Protein AF-0000000086528826 (afdb_homodimer)

Sequence (372 aa):
MNIWKKYWDLRTQECPCDVHFVEWLEAACLNGIRIYHFGTGGHHHVGVECARPHLNNTVFGVTASPKEYKSYVDLVTRQPEVSKTYLAYFGDIYTSNSDLLPAFDVVTLFHLCEFRDETNSRYGAKTDAEVLDLFARHTAREGHLLFYKGSSAYRKAEPIIEQWAANADFVEIGDFKTLRIFRKAAMNIWKKYWDLRTQECPCDVHFVEWLEAACLNGIRIYHFGTGGHHHVGVECARPHLNNTVFGVTASPKEYKSYVDLVTRQPEVSKTYLAYFGDIYTSNSDLLPAFDVVTLFHLCEFRDETNSRYGAKTDAEVLDLFARHTAREGHLLFYKGSSAYRKAEPIIEQWAANADFVEIGDFKTLRIFRKAA

pLDDT: mean 95.08, std 5.58, range [69.31, 98.94]

Structure (mmCIF, N/CA/C/O backbone):
data_AF-0000000086528826-model_v1
#
loop_
_entity.id
_entity.type
_entity.pdbx_description
1 polymer 'Class I SAM-dependent methyltransferase'
#
loop_
_atom_site.group_PDB
_atom_site.id
_atom_site.type_symbol
_atom_site.label_atom_id
_atom_site.label_alt_id
_atom_site.label_comp_id
_atom_site.label_asym_id
_atom_site.label_entity_id
_atom_site.label_seq_id
_atom_site.pdbx_PDB_ins_code
_atom_site.Cartn_x
_atom_site.Cartn_y
_atom_site.Cartn_z
_atom_site.occupancy
_atom_site.B_iso_or_equiv
_atom_site.auth_seq_id
_atom_site.auth_comp_id
_atom_site.auth_asym_id
_atom_site.auth_atom_id
_atom_site.pdbx_PDB_model_num
ATOM 1 N N . MET A 1 1 ? 11.766 3.145 -14.617 1 73.31 1 MET A N 1
ATOM 2 C CA . MET A 1 1 ? 11.289 1.843 -14.164 1 73.31 1 MET A CA 1
ATOM 3 C C . MET A 1 1 ? 11.008 0.925 -15.352 1 73.31 1 MET A C 1
ATOM 5 O O . MET A 1 1 ? 10.617 1.39 -16.422 1 73.31 1 MET A O 1
ATOM 9 N N . ASN A 1 2 ? 11.422 -0.201 -15.234 1 71.75 2 ASN A N 1
ATOM 10 C CA . ASN A 1 2 ? 11.039 -1.148 -16.281 1 71.75 2 ASN A CA 1
ATOM 11 C C . ASN A 1 2 ? 9.523 -1.333 -16.328 1 71.75 2 ASN A C 1
ATOM 13 O O . ASN A 1 2 ? 8.961 -2.104 -15.562 1 71.75 2 ASN A O 1
ATOM 17 N N . ILE A 1 3 ? 8.922 -0.533 -17.125 1 70.44 3 ILE A N 1
ATOM 18 C CA . ILE A 1 3 ? 7.473 -0.539 -17.266 1 70.44 3 ILE A CA 1
ATOM 19 C C . ILE A 1 3 ? 7.043 -1.71 -18.141 1 70.44 3 ILE A C 1
ATOM 21 O O . ILE A 1 3 ? 7.789 -2.129 -19.031 1 70.44 3 ILE A O 1
ATOM 25 N N . TRP A 1 4 ? 5.902 -2.098 -17.734 1 72.75 4 TRP A N 1
ATOM 26 C CA . TRP A 1 4 ? 5.281 -3.113 -18.578 1 72.75 4 TRP A CA 1
ATOM 27 C C . TRP A 1 4 ? 4.215 -2.498 -19.484 1 72.75 4 TRP A C 1
ATOM 29 O O . TRP A 1 4 ? 3.227 -1.946 -18.984 1 72.75 4 TRP A O 1
ATOM 39 N N . LYS A 1 5 ? 4.523 -2.553 -20.656 1 76.56 5 LYS A N 1
ATOM 40 C CA . LYS A 1 5 ? 3.678 -1.834 -21.609 1 76.56 5 LYS A CA 1
ATOM 41 C C . LYS A 1 5 ? 2.453 -2.66 -21.984 1 76.56 5 LYS A C 1
ATOM 43 O O . LYS A 1 5 ? 1.477 -2.125 -22.516 1 76.56 5 LYS A O 1
ATOM 48 N N . LYS A 1 6 ? 2.504 -3.904 -21.594 1 74.5 6 LYS A N 1
ATOM 49 C CA . LYS A 1 6 ? 1.41 -4.77 -22.031 1 74.5 6 LYS A CA 1
ATOM 50 C C . LYS A 1 6 ? 0.246 -4.719 -21.047 1 74.5 6 LYS A C 1
ATOM 52 O O . LYS A 1 6 ? 0.423 -4.336 -19.891 1 74.5 6 LYS A O 1
ATOM 57 N N . TYR A 1 7 ? -0.896 -4.832 -21.672 1 80.5 7 TYR A N 1
ATOM 58 C CA . TYR A 1 7 ? -2.148 -4.969 -20.938 1 80.5 7 TYR A CA 1
ATOM 59 C C . TYR A 1 7 ? -2.623 -6.414 -20.922 1 80.5 7 TYR A C 1
ATOM 61 O O . TYR A 1 7 ? -2.775 -7.031 -21.984 1 80.5 7 TYR A O 1
ATOM 69 N N . TRP A 1 8 ? -2.82 -6.914 -19.719 1 79.81 8 TRP A N 1
ATOM 70 C CA . TRP A 1 8 ? -3.266 -8.297 -19.625 1 79.81 8 TRP A CA 1
ATOM 71 C C . TRP A 1 8 ? -4.719 -8.375 -19.156 1 79.81 8 TRP A C 1
ATOM 73 O O . TRP A 1 8 ? -5.012 -8.164 -17.984 1 79.81 8 TRP A O 1
ATOM 83 N N . ASP A 1 9 ? -5.535 -8.727 -20.062 1 83.25 9 ASP A N 1
ATOM 84 C CA . ASP A 1 9 ? -6.926 -9.031 -19.75 1 83.25 9 ASP A CA 1
ATOM 85 C C . ASP A 1 9 ? -7.055 -10.438 -19.156 1 83.25 9 ASP A C 1
ATOM 87 O O . ASP A 1 9 ? -6.094 -11.211 -19.156 1 83.25 9 ASP A O 1
ATOM 91 N N . LEU A 1 10 ? -8.219 -10.625 -18.609 1 86.5 10 LEU A N 1
ATOM 92 C CA . LEU A 1 10 ? -8.438 -11.961 -18.078 1 86.5 10 LEU A CA 1
ATOM 93 C C . LEU A 1 10 ? -8.578 -12.977 -19.203 1 86.5 10 LEU A C 1
ATOM 95 O O . LEU A 1 10 ? -9.555 -12.945 -19.953 1 86.5 10 LEU A O 1
ATOM 99 N N . ARG A 1 11 ? -7.602 -13.773 -19.375 1 84.94 11 ARG A N 1
ATOM 100 C CA . ARG A 1 11 ? -7.613 -14.867 -20.344 1 84.94 11 ARG A CA 1
ATOM 101 C C . ARG A 1 11 ? -7.359 -16.203 -19.672 1 84.94 11 ARG A C 1
ATOM 103 O O . ARG A 1 11 ? -6.223 -16.688 -19.625 1 84.94 11 ARG A O 1
ATOM 110 N N . THR A 1 12 ? -8.352 -16.875 -19.344 1 88.12 12 THR A N 1
ATOM 111 C CA . THR A 1 12 ? -8.273 -18.031 -18.453 1 88.12 12 THR A CA 1
ATOM 112 C C . THR A 1 12 ? -7.652 -19.219 -19.188 1 88.12 12 THR A C 1
ATOM 114 O O . THR A 1 12 ? -7.078 -20.109 -18.562 1 88.12 12 THR A O 1
ATOM 117 N N . GLN A 1 13 ? -7.758 -19.203 -20.438 1 86.12 13 GLN A N 1
ATOM 118 C CA . GLN A 1 13 ? -7.176 -20.312 -21.203 1 86.12 13 GLN A CA 1
ATOM 119 C C . GLN A 1 13 ? -5.66 -20.172 -21.297 1 86.12 13 GLN A C 1
ATOM 121 O O . GLN A 1 13 ? -4.938 -21.156 -21.328 1 86.12 13 GLN A O 1
ATOM 126 N N . GLU A 1 14 ? -5.238 -19.031 -21.266 1 86.69 14 GLU A N 1
ATOM 127 C CA . GLU A 1 14 ? -3.811 -18.75 -21.406 1 86.69 14 GLU A CA 1
ATOM 128 C C . GLU A 1 14 ? -3.129 -18.656 -20.047 1 86.69 14 GLU A C 1
ATOM 130 O O . GLU A 1 14 ? -2.035 -19.188 -19.859 1 86.69 14 GLU A O 1
ATOM 135 N N . CYS A 1 15 ? -3.762 -18.031 -19.141 1 91.69 15 CYS A N 1
ATOM 136 C CA . CYS A 1 15 ? -3.199 -17.828 -17.812 1 91.69 15 CYS A CA 1
ATOM 137 C C . CYS A 1 15 ? -4.285 -17.891 -16.75 1 91.69 15 CYS A C 1
ATOM 139 O O . CYS A 1 15 ? -4.809 -16.859 -16.328 1 91.69 15 CYS A O 1
ATOM 141 N N . PRO A 1 16 ? -4.559 -19.062 -16.266 1 96.12 16 PRO A N 1
ATOM 142 C CA . PRO A 1 16 ? -5.645 -19.25 -15.297 1 96.12 16 PRO A CA 1
ATOM 143 C C . PRO A 1 16 ? -5.195 -19.031 -13.859 1 96.12 16 PRO A C 1
ATOM 145 O O . PRO A 1 16 ? -5.895 -19.438 -12.922 1 96.12 16 PRO A O 1
ATOM 148 N N . CYS A 1 17 ? -4.059 -18.469 -13.625 1 97.06 17 CYS A N 1
ATOM 149 C CA . CYS A 1 17 ? -3.461 -18.406 -12.297 1 97.06 17 CYS A CA 1
ATOM 150 C C . CYS A 1 17 ? -4.402 -17.719 -11.305 1 97.06 17 CYS A C 1
ATOM 152 O O . CYS A 1 17 ? -4.652 -18.25 -10.219 1 97.06 17 CYS A O 1
ATOM 154 N N . ASP A 1 18 ? -5.023 -16.609 -11.68 1 97.81 18 ASP A N 1
ATOM 155 C CA . ASP A 1 18 ? -5.887 -15.867 -10.773 1 97.81 18 ASP A CA 1
ATOM 156 C C . ASP A 1 18 ? -7.176 -16.641 -10.484 1 97.81 18 ASP A C 1
ATOM 158 O O . ASP A 1 18 ? -7.648 -16.656 -9.344 1 97.81 18 ASP A O 1
ATOM 162 N N . VAL A 1 19 ? -7.688 -17.234 -11.516 1 97.94 19 VAL A N 1
ATOM 163 C CA . VAL A 1 19 ? -8.914 -18 -11.352 1 97.94 19 VAL A CA 1
ATOM 164 C C . VAL A 1 19 ? -8.656 -19.203 -10.445 1 97.94 19 VAL A C 1
ATOM 166 O O . VAL A 1 19 ? -9.422 -19.469 -9.516 1 97.94 19 VAL A O 1
ATOM 169 N N . HIS A 1 20 ? -7.582 -19.891 -10.695 1 98.56 20 HIS A N 1
ATOM 170 C CA . HIS A 1 20 ? -7.219 -21.031 -9.859 1 98.56 20 HIS A CA 1
ATOM 171 C C . HIS A 1 20 ? -6.973 -20.609 -8.422 1 98.56 20 HIS A C 1
ATOM 173 O O . HIS A 1 20 ? -7.305 -21.328 -7.48 1 98.56 20 HIS A O 1
ATOM 179 N N . PHE A 1 21 ? -6.441 -19.469 -8.258 1 98.75 21 PHE A N 1
ATOM 180 C CA . PHE A 1 21 ? -6.148 -18.969 -6.926 1 98.75 21 PHE A CA 1
ATOM 181 C C . PHE A 1 21 ? -7.438 -18.734 -6.141 1 98.75 21 PHE A C 1
ATOM 183 O O . PHE A 1 21 ? -7.555 -19.156 -4.992 1 98.75 21 PHE A O 1
ATOM 190 N N . VAL A 1 22 ? -8.398 -18.094 -6.758 1 98.69 22 VAL A N 1
ATOM 191 C CA . VAL A 1 22 ? -9.672 -17.828 -6.098 1 98.69 22 VAL A CA 1
ATOM 192 C C . VAL A 1 22 ? -10.375 -19.141 -5.781 1 98.69 22 VAL A C 1
ATOM 194 O O . VAL A 1 22 ? -10.938 -19.312 -4.695 1 98.69 22 VAL A O 1
ATOM 197 N N . GLU A 1 23 ? -10.297 -20.062 -6.711 1 98.56 23 GLU A N 1
ATOM 198 C CA . GLU A 1 23 ? -10.859 -21.375 -6.453 1 98.56 23 GLU A CA 1
ATOM 199 C C . GLU A 1 23 ? -10.188 -22.047 -5.258 1 98.56 23 GLU A C 1
ATOM 201 O O . GLU A 1 23 ? -10.852 -22.703 -4.453 1 98.56 23 GLU A O 1
ATOM 206 N N . TRP A 1 24 ? -8.914 -21.875 -5.176 1 98.81 24 TRP A N 1
ATOM 207 C CA . TRP A 1 24 ? -8.18 -22.453 -4.059 1 98.81 24 TRP A CA 1
ATOM 208 C C . TRP A 1 24 ? -8.594 -21.812 -2.74 1 98.81 24 TRP A C 1
ATOM 210 O O . TRP A 1 24 ? -8.773 -22.516 -1.734 1 98.81 24 TRP A O 1
ATOM 220 N N . LEU A 1 25 ? -8.719 -20.5 -2.703 1 98.75 25 LEU A N 1
ATOM 221 C CA . LEU A 1 25 ? -9.18 -19.812 -1.505 1 98.75 25 LEU A CA 1
ATOM 222 C C . LEU A 1 25 ? -10.508 -20.375 -1.017 1 98.75 25 LEU A C 1
ATOM 224 O O . LEU A 1 25 ? -10.688 -20.594 0.183 1 98.75 25 LEU A O 1
ATOM 228 N N . GLU A 1 26 ? -11.367 -20.625 -1.996 1 98.38 26 GLU A N 1
ATOM 229 C CA . GLU A 1 26 ? -12.68 -21.156 -1.655 1 98.38 26 GLU A CA 1
ATOM 230 C C . GLU A 1 26 ? -12.578 -22.594 -1.15 1 98.38 26 GLU A C 1
ATOM 232 O O . GLU A 1 26 ? -13.18 -22.938 -0.135 1 98.38 26 GLU A O 1
ATOM 237 N N . ALA A 1 27 ? -11.812 -23.344 -1.812 1 98.12 27 ALA A N 1
ATOM 238 C CA . ALA A 1 27 ? -11.648 -24.75 -1.435 1 98.12 27 ALA A CA 1
ATOM 239 C C . ALA A 1 27 ? -11.008 -24.875 -0.055 1 98.12 27 ALA A C 1
ATOM 241 O O . ALA A 1 27 ? -11.352 -25.766 0.715 1 98.12 27 ALA A O 1
ATOM 242 N N . ALA A 1 28 ? -10.094 -23.984 0.215 1 97.38 28 ALA A N 1
ATOM 243 C CA . ALA A 1 28 ? -9.367 -24.031 1.48 1 97.38 28 ALA A CA 1
ATOM 244 C C . ALA A 1 28 ? -10.109 -23.25 2.564 1 97.38 28 ALA A C 1
ATOM 246 O O . ALA A 1 28 ? -9.641 -23.156 3.701 1 97.38 28 ALA A O 1
ATOM 247 N N . CYS A 1 29 ? -11.281 -22.625 2.23 1 97.31 29 CYS A N 1
ATOM 248 C CA . CYS A 1 29 ? -12.117 -21.859 3.148 1 97.31 29 CYS A CA 1
ATOM 249 C C . CYS A 1 29 ? -11.328 -20.734 3.803 1 97.31 29 CYS A C 1
ATOM 251 O O . CYS A 1 29 ? -11.375 -20.562 5.02 1 97.31 29 CYS A O 1
ATOM 253 N N . LEU A 1 30 ? -10.508 -20.078 3.02 1 98.06 30 LEU A N 1
ATOM 254 C CA . LEU A 1 30 ? -9.727 -18.938 3.492 1 98.06 30 LEU A CA 1
ATOM 255 C C . LEU A 1 30 ? -10.477 -17.641 3.232 1 98.06 30 LEU A C 1
ATOM 257 O O . LEU A 1 30 ? -10.602 -17.203 2.082 1 98.06 30 LEU A O 1
ATOM 261 N N . ASN A 1 31 ? -11 -17.109 4.262 1 98.19 31 ASN A N 1
ATOM 262 C CA . ASN A 1 31 ? -11.719 -15.844 4.215 1 98.19 31 ASN A CA 1
ATOM 263 C C . ASN A 1 31 ? -11.25 -14.898 5.312 1 98.19 31 ASN A C 1
ATOM 265 O O . ASN A 1 31 ? -10.711 -15.336 6.328 1 98.19 31 ASN A O 1
ATOM 269 N N . GLY A 1 32 ? -11.438 -13.641 5.035 1 97.88 32 GLY A N 1
ATOM 270 C CA . GLY A 1 32 ? -11.055 -12.648 6.023 1 97.88 32 GLY A CA 1
ATOM 271 C C . GLY A 1 32 ? -9.555 -12.586 6.246 1 97.88 32 GLY A C 1
ATOM 272 O O . GLY A 1 32 ? -9.094 -12.227 7.336 1 97.88 32 GLY A O 1
ATOM 273 N N . ILE A 1 33 ? -8.797 -13.008 5.234 1 98.44 33 ILE A N 1
ATOM 274 C CA . ILE A 1 33 ? -7.344 -13.062 5.395 1 98.44 33 ILE A CA 1
ATOM 275 C C . ILE A 1 33 ? -6.695 -11.938 4.586 1 98.44 33 ILE A C 1
ATOM 277 O O . ILE A 1 33 ? -7.375 -11.242 3.826 1 98.44 33 ILE A O 1
ATOM 281 N N . ARG A 1 34 ? -5.43 -11.75 4.758 1 98.69 34 ARG A N 1
ATOM 282 C CA . ARG A 1 34 ? -4.656 -10.727 4.062 1 98.69 34 ARG A CA 1
ATOM 283 C C . ARG A 1 34 ? -3.82 -11.344 2.941 1 98.69 34 ARG A C 1
ATOM 285 O O . ARG A 1 34 ? -3.053 -12.273 3.174 1 98.69 34 ARG A O 1
ATOM 292 N N . ILE A 1 35 ? -3.887 -10.711 1.718 1 98.94 35 ILE A N 1
ATOM 293 C CA . ILE A 1 35 ? -3.248 -11.305 0.548 1 98.94 35 ILE A CA 1
ATOM 294 C C . ILE A 1 35 ? -2.357 -10.266 -0.135 1 98.94 35 ILE A C 1
ATOM 296 O O . ILE A 1 35 ? -2.764 -9.117 -0.323 1 98.94 35 ILE A O 1
ATOM 300 N N . TYR A 1 36 ? -1.127 -10.656 -0.441 1 98.88 36 TYR A N 1
ATOM 301 C CA . TYR A 1 36 ? -0.35 -9.914 -1.43 1 98.88 36 TYR A CA 1
ATOM 302 C C . TYR A 1 36 ? -0.456 -10.57 -2.803 1 98.88 36 TYR A C 1
ATOM 304 O O . TYR A 1 36 ? -0.279 -11.781 -2.938 1 98.88 36 TYR A O 1
ATOM 312 N N . HIS A 1 37 ? -0.708 -9.766 -3.77 1 98.75 37 HIS A N 1
ATOM 313 C CA . HIS A 1 37 ? -0.921 -10.312 -5.105 1 98.75 37 HIS A CA 1
ATOM 314 C C . HIS A 1 37 ? -0.024 -9.633 -6.129 1 98.75 37 HIS A C 1
ATOM 316 O O . HIS A 1 37 ? -0.208 -8.445 -6.43 1 98.75 37 HIS A O 1
ATOM 322 N N . PHE A 1 38 ? 0.961 -10.391 -6.652 1 97.44 38 PHE A N 1
ATOM 323 C CA . PHE A 1 38 ? 1.913 -9.883 -7.637 1 97.44 38 PHE A CA 1
ATOM 324 C C . PHE A 1 38 ? 1.353 -10.008 -9.047 1 97.44 38 PHE A C 1
ATOM 326 O O . PHE A 1 38 ? 1.238 -11.109 -9.578 1 97.44 38 PHE A O 1
ATOM 333 N N . GLY A 1 39 ? 1.071 -8.797 -9.555 1 93.88 39 GLY A N 1
ATOM 334 C CA . GLY A 1 39 ? 0.531 -8.789 -10.906 1 93.88 39 GLY A CA 1
ATOM 335 C C . GLY A 1 39 ? -0.984 -8.844 -10.938 1 93.88 39 GLY A C 1
ATOM 336 O O . GLY A 1 39 ? -1.57 -9.914 -11.094 1 93.88 39 GLY A O 1
ATOM 337 N N . THR A 1 40 ? -1.569 -7.746 -10.953 1 95 40 THR A N 1
ATOM 338 C CA . THR A 1 40 ? -3.021 -7.688 -10.812 1 95 40 THR A CA 1
ATOM 339 C C . THR A 1 40 ? -3.703 -7.914 -12.156 1 95 40 THR A C 1
ATOM 341 O O . THR A 1 40 ? -4.875 -8.289 -12.211 1 95 40 THR A O 1
ATOM 344 N N . GLY A 1 41 ? -2.951 -7.609 -13.242 1 92.38 41 GLY A N 1
ATOM 345 C CA . GLY A 1 41 ? -3.607 -7.547 -14.539 1 92.38 41 GLY A CA 1
ATOM 346 C C . GLY A 1 41 ? -4.625 -6.426 -14.641 1 92.38 41 GLY A C 1
ATOM 347 O O . GLY A 1 41 ? -4.957 -5.789 -13.641 1 92.38 41 GLY A O 1
ATOM 348 N N . GLY A 1 42 ? -5.094 -6.188 -15.797 1 93.5 42 GLY A N 1
ATOM 349 C CA . GLY A 1 42 ? -6.109 -5.168 -16.016 1 93.5 42 GLY A CA 1
ATOM 350 C C . GLY A 1 42 ? -7.488 -5.586 -15.531 1 93.5 42 GLY A C 1
ATOM 351 O O . GLY A 1 42 ? -8.352 -4.742 -15.297 1 93.5 42 GLY A O 1
ATOM 352 N N . HIS A 1 43 ? -7.652 -6.852 -15.328 1 94.44 43 HIS A N 1
ATOM 353 C CA . HIS A 1 43 ? -8.938 -7.406 -14.914 1 94.44 43 HIS A CA 1
ATOM 354 C C . HIS A 1 43 ? -9.109 -7.309 -13.398 1 94.44 43 HIS A C 1
ATOM 356 O O . HIS A 1 43 ? -10.234 -7.402 -12.898 1 94.44 43 HIS A O 1
ATOM 362 N N . HIS A 1 44 ? -8.094 -7.23 -12.641 1 97.19 44 HIS A N 1
ATOM 363 C CA . HIS A 1 44 ? -8.133 -7.113 -11.188 1 97.19 44 HIS A CA 1
ATOM 364 C C . HIS A 1 44 ? -9.008 -8.203 -10.57 1 97.19 44 HIS A C 1
ATOM 366 O O . HIS A 1 44 ? -9.719 -7.953 -9.594 1 97.19 44 HIS A O 1
ATOM 372 N N . HIS A 1 45 ? -8.961 -9.375 -11.164 1 97.56 45 HIS A N 1
ATOM 373 C CA . HIS A 1 45 ? -9.844 -10.477 -10.805 1 97.56 45 HIS A CA 1
ATOM 374 C C . HIS A 1 45 ? -9.711 -10.836 -9.336 1 97.56 45 HIS A C 1
ATOM 376 O O . HIS A 1 45 ? -10.711 -10.969 -8.625 1 97.56 45 HIS A O 1
ATOM 382 N N . VAL A 1 46 ? -8.5 -10.984 -8.836 1 98.38 46 VAL A N 1
ATOM 383 C CA . VAL A 1 46 ? -8.273 -11.406 -7.457 1 98.38 46 VAL A CA 1
ATOM 384 C C . VAL A 1 46 ? -8.844 -10.367 -6.5 1 98.38 46 VAL A C 1
ATOM 386 O O . VAL A 1 46 ? -9.555 -10.703 -5.547 1 98.38 46 VAL A O 1
ATOM 389 N N . GLY A 1 47 ? -8.57 -9.094 -6.777 1 98.44 47 GLY A N 1
ATOM 390 C CA . GLY A 1 47 ? -9.086 -8.031 -5.93 1 98.44 47 GLY A CA 1
ATOM 391 C C . GLY A 1 47 ? -10.602 -7.977 -5.898 1 98.44 47 GLY A C 1
ATOM 392 O O . GLY A 1 47 ? -11.203 -7.836 -4.832 1 98.44 47 GLY A O 1
ATOM 393 N N . VAL A 1 48 ? -11.188 -8.156 -7.047 1 98.06 48 VAL A N 1
ATOM 394 C CA . VAL A 1 48 ? -12.633 -8.039 -7.18 1 98.06 48 VAL A CA 1
ATOM 395 C C . VAL A 1 48 ? -13.305 -9.227 -6.492 1 98.06 48 VAL A C 1
ATOM 397 O O . VAL A 1 48 ? -14.234 -9.047 -5.695 1 98.06 48 VAL A O 1
ATOM 400 N N . GLU A 1 49 ? -12.828 -10.422 -6.742 1 98.38 49 GLU A N 1
ATOM 401 C CA . GLU A 1 49 ? -13.438 -11.609 -6.16 1 98.38 49 GLU A CA 1
ATOM 402 C C . GLU A 1 49 ? -13.273 -11.633 -4.645 1 98.38 49 GLU A C 1
ATOM 404 O O . GLU A 1 49 ? -14.203 -11.992 -3.916 1 98.38 49 GLU A O 1
ATOM 409 N N . CYS A 1 50 ? -12.156 -11.211 -4.199 1 98.5 50 CYS A N 1
ATOM 410 C CA . CYS A 1 50 ? -11.867 -11.25 -2.771 1 98.5 50 CYS A CA 1
ATOM 411 C C . CYS A 1 50 ? -12.695 -10.211 -2.021 1 98.5 50 CYS A C 1
ATOM 413 O O . CYS A 1 50 ? -12.898 -10.328 -0.812 1 98.5 50 CYS A O 1
ATOM 415 N N . ALA A 1 51 ? -13.156 -9.18 -2.729 1 97.62 51 ALA A N 1
ATOM 416 C CA . ALA A 1 51 ? -13.953 -8.125 -2.1 1 97.62 51 ALA A CA 1
ATOM 417 C C . ALA A 1 51 ? -15.391 -8.586 -1.876 1 97.62 51 ALA A C 1
ATOM 419 O O . ALA A 1 51 ? -16.156 -7.93 -1.157 1 97.62 51 ALA A O 1
ATOM 420 N N . ARG A 1 52 ? -15.727 -9.648 -2.467 1 97.06 52 ARG A N 1
ATOM 421 C CA . ARG A 1 52 ? -17.078 -10.164 -2.264 1 97.06 52 ARG A CA 1
ATOM 422 C C . ARG A 1 52 ? -17.281 -10.641 -0.83 1 97.06 52 ARG A C 1
ATOM 424 O O . ARG A 1 52 ? -16.344 -11.164 -0.212 1 97.06 52 ARG A O 1
ATOM 431 N N . PRO A 1 53 ? -18.5 -10.562 -0.299 1 95.12 53 PRO A N 1
ATOM 432 C CA . PRO A 1 53 ? -18.766 -10.797 1.123 1 95.12 53 PRO A CA 1
ATOM 433 C C . PRO A 1 53 ? -18.375 -12.195 1.579 1 95.12 53 PRO A C 1
ATOM 435 O O . PRO A 1 53 ? -17.906 -12.375 2.705 1 95.12 53 PRO A O 1
ATOM 438 N N . HIS A 1 54 ? -18.484 -13.156 0.739 1 95.62 54 HIS A N 1
ATOM 439 C CA . HIS A 1 54 ? -18.25 -14.523 1.194 1 95.62 54 HIS A CA 1
ATOM 440 C C . HIS A 1 54 ? -16.75 -14.789 1.361 1 95.62 54 HIS A C 1
ATOM 442 O O . HIS A 1 54 ? -16.359 -15.641 2.16 1 95.62 54 HIS A O 1
ATOM 448 N N . LEU A 1 55 ? -15.867 -14.141 0.643 1 97.25 55 LEU A N 1
ATOM 449 C CA . LEU A 1 55 ? -14.422 -14.25 0.852 1 97.25 55 LEU A CA 1
ATOM 450 C C . LEU A 1 55 ? -13.93 -13.156 1.79 1 97.25 55 LEU A C 1
ATOM 452 O O . LEU A 1 55 ? -13.328 -13.445 2.824 1 97.25 55 LEU A O 1
ATOM 456 N N . ASN A 1 56 ? -14.312 -11.906 1.46 1 97.69 56 ASN A N 1
ATOM 457 C CA . ASN A 1 56 ? -13.969 -10.742 2.279 1 97.69 56 ASN A CA 1
ATOM 458 C C . ASN A 1 56 ? -12.492 -10.734 2.648 1 97.69 56 ASN A C 1
ATOM 460 O O . ASN A 1 56 ? -12.133 -10.5 3.805 1 97.69 56 ASN A O 1
ATOM 464 N N . ASN A 1 57 ? -11.664 -11.117 1.701 1 98.69 57 ASN A N 1
ATOM 465 C CA . ASN A 1 57 ? -10.219 -11.047 1.869 1 98.69 57 ASN A CA 1
ATOM 466 C C . ASN A 1 57 ? -9.68 -9.672 1.484 1 98.69 57 ASN A C 1
ATOM 468 O O . ASN A 1 57 ? -10.203 -9.023 0.574 1 98.69 57 ASN A O 1
ATOM 472 N N . THR A 1 58 ? -8.695 -9.234 2.191 1 98.69 58 THR A N 1
ATOM 473 C CA . THR A 1 58 ? -8.016 -7.996 1.825 1 98.69 58 THR A CA 1
ATOM 474 C C . THR A 1 58 ? -6.852 -8.273 0.881 1 98.69 58 THR A C 1
ATOM 476 O O . THR A 1 58 ? -6.098 -9.234 1.082 1 98.69 58 THR A O 1
ATOM 479 N N . VAL A 1 59 ? -6.758 -7.469 -0.189 1 98.88 59 VAL A N 1
ATOM 480 C CA . VAL A 1 59 ? -5.746 -7.73 -1.207 1 98.88 59 VAL A CA 1
ATOM 481 C C . VAL A 1 59 ? -4.883 -6.484 -1.407 1 98.88 59 VAL A C 1
ATOM 483 O O . VAL A 1 59 ? -5.406 -5.391 -1.63 1 98.88 59 VAL A O 1
ATOM 486 N N . PHE A 1 60 ? -3.609 -6.668 -1.251 1 98.75 60 PHE A N 1
ATOM 487 C CA . PHE A 1 60 ? -2.568 -5.711 -1.607 1 98.75 60 PHE A CA 1
ATOM 488 C C . PHE A 1 60 ? -1.899 -6.102 -2.92 1 98.75 60 PHE A C 1
ATOM 490 O O . PHE A 1 60 ? -1.072 -7.016 -2.951 1 98.75 60 PHE A O 1
ATOM 497 N N . GLY A 1 61 ? -2.287 -5.41 -3.996 1 98 61 GLY A N 1
ATOM 498 C CA . GLY A 1 61 ? -1.815 -5.809 -5.312 1 98 61 GLY A CA 1
ATOM 499 C C . GLY A 1 61 ? -0.847 -4.812 -5.926 1 98 61 GLY A C 1
ATOM 500 O O . GLY A 1 61 ? -0.825 -3.643 -5.539 1 98 61 GLY A O 1
ATOM 501 N N . VAL A 1 62 ? -0.075 -5.309 -6.883 1 96.88 62 VAL A N 1
ATOM 502 C CA . VAL A 1 62 ? 0.859 -4.441 -7.59 1 96.88 62 VAL A CA 1
ATOM 503 C C . VAL A 1 62 ? 0.735 -4.664 -9.094 1 96.88 62 VAL A C 1
ATOM 505 O O . VAL A 1 62 ? 0.504 -5.789 -9.547 1 96.88 62 VAL A O 1
ATOM 508 N N . THR A 1 63 ? 0.815 -3.607 -9.82 1 92.88 63 THR A N 1
ATOM 509 C CA . THR A 1 63 ? 0.956 -3.676 -11.273 1 92.88 63 THR A CA 1
ATOM 510 C C . THR A 1 63 ? 2.016 -2.691 -11.758 1 92.88 63 THR A C 1
ATOM 512 O O . THR A 1 63 ? 2.213 -1.634 -11.156 1 92.88 63 THR A O 1
ATOM 515 N N . ALA A 1 64 ? 2.701 -3.043 -12.844 1 87.88 64 ALA A N 1
ATOM 516 C CA . ALA A 1 64 ? 3.697 -2.156 -13.445 1 87.88 64 ALA A CA 1
ATOM 517 C C . ALA A 1 64 ? 3.23 -1.645 -14.805 1 87.88 64 ALA A C 1
ATOM 519 O O . ALA A 1 64 ? 4.035 -1.152 -15.594 1 87.88 64 ALA A O 1
ATOM 520 N N . SER A 1 65 ? 1.999 -1.793 -15.078 1 90.38 65 SER A N 1
ATOM 521 C CA . SER A 1 65 ? 1.416 -1.347 -16.344 1 90.38 65 SER A CA 1
ATOM 522 C C . SER A 1 65 ? 0.491 -0.153 -16.125 1 90.38 65 SER A C 1
ATOM 524 O O . SER A 1 65 ? -0.552 -0.276 -15.477 1 90.38 65 SER A O 1
ATOM 526 N N . PRO A 1 66 ? 0.831 0.954 -16.797 1 91.06 66 PRO A N 1
ATOM 527 C CA . PRO A 1 66 ? -0.032 2.127 -16.641 1 91.06 66 PRO A CA 1
ATOM 528 C C . PRO A 1 66 ? -1.474 1.86 -17.062 1 91.06 66 PRO A C 1
ATOM 530 O O . PRO A 1 66 ? -2.41 2.359 -16.438 1 91.06 66 PRO A O 1
ATOM 533 N N . LYS A 1 67 ? -1.612 1.084 -18.062 1 91.44 67 LYS A N 1
ATOM 534 C CA . LYS A 1 67 ? -2.959 0.771 -18.531 1 91.44 67 LYS A CA 1
ATOM 535 C C . LYS A 1 67 ? -3.717 -0.068 -17.516 1 91.44 67 LYS A C 1
ATOM 537 O O . LYS A 1 67 ? -4.914 0.129 -17.297 1 91.44 67 LYS A O 1
ATOM 542 N N . GLU A 1 68 ? -3.01 -1.02 -16.922 1 92.06 68 GLU A N 1
ATOM 543 C CA . GLU A 1 68 ? -3.635 -1.839 -15.891 1 92.06 68 GLU A CA 1
ATOM 544 C C . GLU A 1 68 ? -4.02 -0.998 -14.68 1 92.06 68 GLU A C 1
ATOM 546 O O . GLU A 1 68 ? -5.059 -1.234 -14.055 1 92.06 68 GLU A O 1
ATOM 551 N N . TYR A 1 69 ? -3.223 -0.08 -14.469 1 93 69 TYR A N 1
ATOM 552 C CA . TYR A 1 69 ? -3.541 0.766 -13.328 1 93 69 TYR A CA 1
ATOM 553 C C . TYR A 1 69 ? -4.738 1.662 -13.625 1 93 69 TYR A C 1
ATOM 555 O O . TYR A 1 69 ? -5.559 1.925 -12.742 1 93 69 TYR A O 1
ATOM 563 N N . LYS A 1 70 ? -4.816 2.182 -14.812 1 92.94 70 LYS A N 1
ATOM 564 C CA . LYS A 1 70 ? -5.988 2.959 -15.211 1 92.94 70 LYS A CA 1
ATOM 565 C C . LYS A 1 70 ? -7.273 2.166 -14.992 1 92.94 70 LYS A C 1
ATOM 567 O O . LYS A 1 70 ? -8.289 2.721 -14.562 1 92.94 70 LYS A O 1
ATOM 572 N N . SER A 1 71 ? -7.199 0.894 -15.25 1 94.94 71 SER A N 1
ATOM 573 C CA . SER A 1 71 ? -8.359 0.043 -15.016 1 94.94 71 SER A CA 1
ATOM 574 C C . SER A 1 71 ? -8.703 -0.023 -13.531 1 94.94 71 SER A C 1
ATOM 576 O O . SER A 1 71 ? -9.875 -0.124 -13.156 1 94.94 71 SER A O 1
ATOM 578 N N . TYR A 1 72 ? -7.734 0.03 -12.711 1 95.5 72 TYR A N 1
ATOM 579 C CA . TYR A 1 72 ? -7.969 0.07 -11.266 1 95.5 72 TYR A CA 1
ATOM 580 C C . TYR A 1 72 ? -8.672 1.361 -10.867 1 95.5 72 TYR A C 1
ATOM 582 O O . TYR A 1 72 ? -9.641 1.335 -10.109 1 95.5 72 TYR A O 1
ATOM 590 N N . VAL A 1 73 ? -8.18 2.449 -11.352 1 94.56 73 VAL A N 1
ATOM 591 C CA . VAL A 1 73 ? -8.789 3.746 -11.07 1 94.56 73 VAL A CA 1
ATOM 592 C C . VAL A 1 73 ? -10.258 3.73 -11.484 1 94.56 73 VAL A C 1
ATOM 594 O O . VAL A 1 73 ? -11.125 4.145 -10.719 1 94.56 73 VAL A O 1
ATOM 597 N N . ASP A 1 74 ? -10.523 3.215 -12.633 1 94.62 74 ASP A N 1
ATOM 598 C CA . ASP A 1 74 ? -11.898 3.111 -13.125 1 94.62 74 ASP A CA 1
ATOM 599 C C . ASP A 1 74 ? -12.734 2.217 -12.211 1 94.62 74 ASP A C 1
ATOM 601 O O . ASP A 1 74 ? -13.875 2.553 -11.883 1 94.62 74 ASP A O 1
ATOM 605 N N . LEU A 1 75 ? -12.172 1.133 -11.812 1 95.69 75 LEU A N 1
ATOM 606 C CA . LEU A 1 75 ? -12.859 0.163 -10.969 1 95.69 75 LEU A CA 1
ATOM 607 C C . LEU A 1 75 ? -13.305 0.802 -9.656 1 95.69 75 LEU A C 1
ATOM 609 O O . LEU A 1 75 ? -14.492 0.767 -9.32 1 95.69 75 LEU A O 1
ATOM 613 N N . VAL A 1 76 ? -12.414 1.483 -8.992 1 94.38 76 VAL A N 1
ATOM 614 C CA . VAL A 1 76 ? -12.711 1.956 -7.641 1 94.38 76 VAL A CA 1
ATOM 615 C C . VAL A 1 76 ? -13.547 3.23 -7.715 1 94.38 76 VAL A C 1
ATOM 617 O O . VAL A 1 76 ? -14.234 3.586 -6.754 1 94.38 76 VAL A O 1
ATOM 620 N N . THR A 1 77 ? -13.461 3.912 -8.836 1 92.56 77 THR A N 1
ATOM 621 C CA . THR A 1 77 ? -14.336 5.066 -9.031 1 92.56 77 THR A CA 1
ATOM 622 C C . THR A 1 77 ? -15.781 4.625 -9.227 1 92.56 77 THR A C 1
ATOM 624 O O . THR A 1 77 ? -16.703 5.238 -8.68 1 92.56 77 THR A O 1
ATOM 627 N N . ARG A 1 78 ? -15.938 3.533 -9.898 1 93.44 78 ARG A N 1
ATOM 628 C CA . ARG A 1 78 ? -17.281 3.023 -10.195 1 93.44 78 ARG A CA 1
ATOM 629 C C . ARG A 1 78 ? -17.828 2.227 -9.023 1 93.44 78 ARG A C 1
ATOM 631 O O . ARG A 1 78 ? -19.031 2.271 -8.75 1 93.44 78 ARG A O 1
ATOM 638 N N . GLN A 1 79 ? -16.984 1.529 -8.406 1 94.62 79 GLN A N 1
ATOM 639 C CA . GLN A 1 79 ? -17.344 0.672 -7.281 1 94.62 79 GLN A CA 1
ATOM 640 C C . GLN A 1 79 ? -16.438 0.927 -6.078 1 94.62 79 GLN A C 1
ATOM 642 O O . GLN A 1 79 ? -15.625 0.079 -5.715 1 94.62 79 GLN A O 1
ATOM 647 N N . PRO A 1 80 ? -16.719 1.988 -5.395 1 93.69 80 PRO A N 1
ATOM 648 C CA . PRO A 1 80 ? -15.789 2.396 -4.332 1 93.69 80 PRO A CA 1
ATOM 649 C C . PRO A 1 80 ? -15.742 1.402 -3.174 1 93.69 80 PRO A C 1
ATOM 651 O O . PRO A 1 80 ? -14.742 1.328 -2.459 1 93.69 80 PRO A O 1
ATOM 654 N N . GLU A 1 81 ? -16.734 0.57 -3.035 1 93.56 81 GLU A N 1
ATOM 655 C CA . GLU A 1 81 ? -16.766 -0.401 -1.946 1 93.56 81 GLU A CA 1
ATOM 656 C C . GLU A 1 81 ? -15.656 -1.44 -2.098 1 93.56 81 GLU A C 1
ATOM 658 O O . GLU A 1 81 ? -15.219 -2.035 -1.111 1 93.56 81 GLU A O 1
ATOM 663 N N . VAL A 1 82 ? -15.148 -1.613 -3.275 1 95.94 82 VAL A N 1
ATOM 664 C CA . VAL A 1 82 ? -14.078 -2.57 -3.529 1 95.94 82 VAL A CA 1
ATOM 665 C C . VAL A 1 82 ? -12.797 -2.109 -2.832 1 95.94 82 VAL A C 1
ATOM 667 O O . VAL A 1 82 ? -12.008 -2.934 -2.371 1 95.94 82 VAL A O 1
ATOM 670 N N . SER A 1 83 ? -12.672 -0.812 -2.664 1 94.88 83 SER A N 1
ATOM 671 C CA . SER A 1 83 ? -11.445 -0.254 -2.1 1 94.88 83 SER A CA 1
ATOM 672 C C . SER A 1 83 ? -11.391 -0.467 -0.59 1 94.88 83 SER A C 1
ATOM 674 O O . SER A 1 83 ? -10.352 -0.237 0.034 1 94.88 83 SER A O 1
ATOM 676 N N . LYS A 1 84 ? -12.453 -0.965 -0.033 1 95.88 84 LYS A N 1
ATOM 677 C CA . LYS A 1 84 ? -12.461 -1.281 1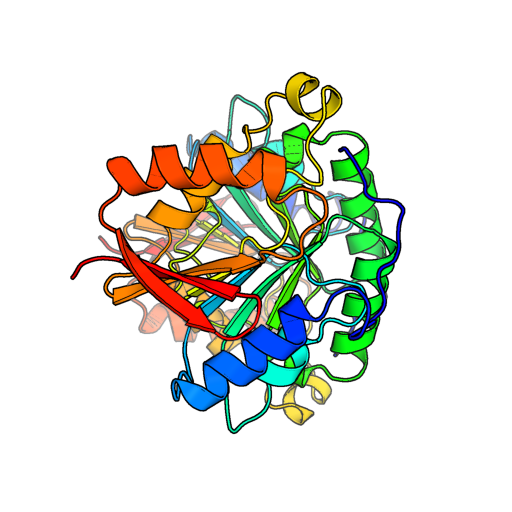.393 1 95.88 84 LYS A CA 1
ATOM 678 C C . LYS A 1 84 ? -11.57 -2.484 1.694 1 95.88 84 LYS A C 1
ATOM 680 O O . LYS A 1 84 ? -11.094 -2.643 2.82 1 95.88 84 LYS A O 1
ATOM 685 N N . THR A 1 85 ? -11.398 -3.32 0.63 1 97.88 85 THR A N 1
ATOM 686 C CA . THR A 1 85 ? -10.617 -4.527 0.883 1 97.88 85 THR A CA 1
ATOM 687 C C . THR A 1 85 ? -9.555 -4.719 -0.191 1 97.88 85 THR A C 1
ATOM 689 O O . THR A 1 85 ? -8.773 -5.672 -0.137 1 97.88 85 THR A O 1
ATOM 692 N N . TYR A 1 86 ? -9.5 -3.82 -1.126 1 98.19 86 TYR A N 1
ATOM 693 C CA . TYR A 1 86 ? -8.578 -4.012 -2.236 1 98.19 86 TYR A CA 1
ATOM 694 C C . TYR A 1 86 ? -7.785 -2.74 -2.516 1 98.19 86 TYR A C 1
ATOM 696 O O . TYR A 1 86 ? -8.367 -1.692 -2.805 1 98.19 86 TYR A O 1
ATOM 704 N N . LEU A 1 87 ? -6.496 -2.859 -2.377 1 97.81 87 LEU A N 1
ATOM 705 C CA . LEU A 1 87 ? -5.547 -1.808 -2.729 1 97.81 87 LEU A CA 1
ATOM 706 C C . LEU A 1 87 ? -4.566 -2.293 -3.795 1 97.81 87 LEU A C 1
ATOM 708 O O . LEU A 1 87 ? -3.924 -3.332 -3.625 1 97.81 87 LEU A O 1
ATOM 712 N N . ALA A 1 88 ? -4.531 -1.536 -4.859 1 97.19 88 ALA A N 1
ATOM 713 C CA . ALA A 1 88 ? -3.539 -1.807 -5.895 1 97.19 88 ALA A CA 1
ATOM 714 C C . ALA A 1 88 ? -2.672 -0.578 -6.156 1 97.19 88 ALA A C 1
ATOM 716 O O . ALA A 1 88 ? -3.18 0.542 -6.234 1 97.19 88 ALA A O 1
ATOM 717 N N . TYR A 1 89 ? -1.413 -0.823 -6.262 1 96.25 89 TYR A N 1
ATOM 718 C CA . TYR A 1 89 ? -0.526 0.293 -6.566 1 96.25 89 TYR A CA 1
ATOM 719 C C . TYR A 1 89 ? 0.294 0.012 -7.82 1 96.25 89 TYR A C 1
ATOM 721 O O . TYR A 1 89 ? 0.442 -1.144 -8.227 1 96.25 89 TYR A O 1
ATOM 729 N N . PHE A 1 90 ? 0.723 1.108 -8.438 1 95.81 90 PHE A N 1
ATOM 730 C CA . PHE A 1 90 ? 1.655 1.028 -9.555 1 95.81 90 PHE A CA 1
ATOM 731 C C . PHE A 1 90 ? 3.096 0.979 -9.062 1 95.81 90 PHE A C 1
ATOM 733 O O . PHE A 1 90 ? 3.523 1.848 -8.297 1 95.81 90 PHE A O 1
ATOM 740 N N . GLY A 1 91 ? 3.799 -0.068 -9.531 1 93.5 91 GLY A N 1
ATOM 741 C CA . GLY A 1 91 ? 5.176 -0.118 -9.07 1 93.5 91 GLY A CA 1
ATOM 742 C C . GLY A 1 91 ? 5.949 -1.3 -9.625 1 93.5 91 GLY A C 1
ATOM 743 O O . GLY A 1 91 ? 5.387 -2.127 -10.352 1 93.5 91 GLY A O 1
ATOM 744 N N . ASP A 1 92 ? 7.215 -1.241 -9.359 1 94.25 92 ASP A N 1
ATOM 745 C CA . ASP A 1 92 ? 8.164 -2.309 -9.656 1 94.25 92 ASP A CA 1
ATOM 746 C C . ASP A 1 92 ? 8.367 -3.219 -8.445 1 94.25 92 ASP A C 1
ATOM 748 O O . ASP A 1 92 ? 8.859 -2.781 -7.41 1 94.25 92 ASP A O 1
ATOM 752 N N . ILE A 1 93 ? 7.969 -4.461 -8.633 1 96.12 93 ILE A N 1
ATOM 753 C CA . ILE A 1 93 ? 8.062 -5.391 -7.512 1 96.12 93 ILE A CA 1
ATOM 754 C C . ILE A 1 93 ? 9.5 -5.469 -7.023 1 96.12 93 ILE A C 1
ATOM 756 O O . ILE A 1 93 ? 9.75 -5.707 -5.836 1 96.12 93 ILE A O 1
ATOM 760 N N . TYR A 1 94 ? 10.43 -5.133 -7.824 1 96.94 94 TYR A N 1
ATOM 761 C CA . TYR A 1 94 ? 11.852 -5.297 -7.52 1 96.94 94 TYR A CA 1
ATOM 762 C C . TYR A 1 94 ? 12.367 -4.129 -6.684 1 96.94 94 TYR A C 1
ATOM 764 O O . TYR A 1 94 ? 13.516 -4.137 -6.246 1 96.94 94 TYR A O 1
ATOM 772 N N . THR A 1 95 ? 11.508 -3.211 -6.465 1 96.62 95 THR A N 1
ATOM 773 C CA . THR A 1 95 ? 11.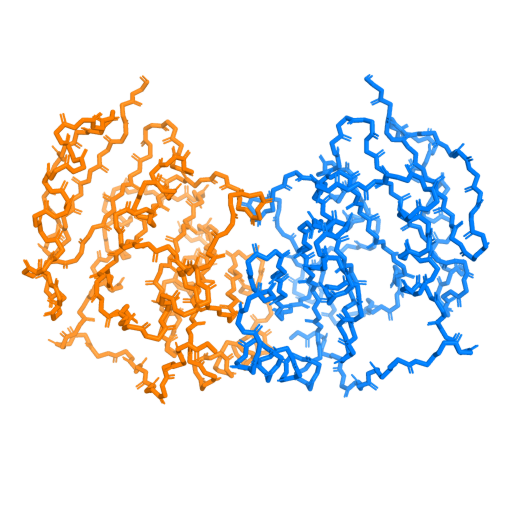867 -2.123 -5.559 1 96.62 95 THR A CA 1
ATOM 774 C C . THR A 1 95 ? 11.031 -2.176 -4.289 1 96.62 95 THR A C 1
ATOM 776 O O . THR A 1 95 ? 11.023 -1.226 -3.502 1 96.62 95 THR A O 1
ATOM 779 N N . SER A 1 96 ? 10.344 -3.268 -4.121 1 96.69 96 SER A N 1
ATOM 780 C CA . SER A 1 96 ? 9.523 -3.418 -2.924 1 96.69 96 SER A CA 1
ATOM 781 C C . SER A 1 96 ? 10.352 -3.223 -1.658 1 96.69 96 SER A C 1
ATOM 783 O O . SER A 1 96 ? 11.5 -3.662 -1.59 1 96.69 96 SER A O 1
ATOM 785 N N . ASN A 1 97 ? 9.75 -2.6 -0.702 1 97.06 97 ASN A N 1
ATOM 786 C CA . ASN A 1 97 ? 10.398 -2.211 0.545 1 97.06 97 ASN A CA 1
ATOM 787 C C . ASN A 1 97 ? 9.672 -2.787 1.759 1 97.06 97 ASN A C 1
ATOM 789 O O . ASN A 1 97 ? 8.477 -2.543 1.949 1 97.06 97 ASN A O 1
ATOM 793 N N . SER A 1 98 ? 10.398 -3.463 2.604 1 97 98 SER A N 1
ATOM 794 C CA . SER A 1 98 ? 9.859 -4.141 3.779 1 97 98 SER A CA 1
ATOM 795 C C . SER A 1 98 ? 9.094 -3.17 4.672 1 97 98 SER A C 1
ATOM 797 O O . SER A 1 98 ? 8.07 -3.533 5.258 1 97 98 SER A O 1
ATOM 799 N N . ASP A 1 99 ? 9.516 -1.989 4.738 1 96 99 ASP A N 1
ATOM 800 C CA . ASP A 1 99 ? 8.953 -1.008 5.66 1 96 99 ASP A CA 1
ATOM 801 C C . ASP A 1 99 ? 7.613 -0.48 5.152 1 96 99 ASP A C 1
ATOM 803 O O . ASP A 1 99 ? 6.875 0.174 5.895 1 96 99 ASP A O 1
ATOM 807 N N . LEU A 1 100 ? 7.258 -0.827 3.941 1 96.5 100 LEU A N 1
ATOM 808 C CA . LEU A 1 100 ? 6.02 -0.34 3.34 1 96.5 100 LEU A CA 1
ATOM 809 C C . LEU A 1 100 ? 4.992 -1.462 3.229 1 96.5 100 LEU A C 1
ATOM 811 O O . LEU A 1 100 ? 3.932 -1.277 2.631 1 96.5 100 LEU A O 1
ATOM 815 N N . LEU A 1 101 ? 5.348 -2.584 3.766 1 97.44 101 LEU A N 1
ATOM 816 C CA . LEU A 1 101 ? 4.484 -3.75 3.623 1 97.44 101 LEU A CA 1
ATOM 817 C C . LEU A 1 101 ? 3.988 -4.23 4.984 1 97.44 101 LEU A C 1
ATOM 819 O O . LEU A 1 101 ? 4.758 -4.285 5.945 1 97.44 101 LEU A O 1
ATOM 823 N N . PRO A 1 102 ? 2.695 -4.566 5.094 1 96.81 102 PRO A N 1
ATOM 824 C CA . PRO A 1 102 ? 2.23 -5.32 6.262 1 96.81 102 PRO A CA 1
ATOM 825 C C . PRO A 1 102 ? 2.57 -6.805 6.176 1 96.81 102 PRO A C 1
ATOM 827 O O . PRO A 1 102 ? 3.361 -7.215 5.324 1 96.81 102 PRO A O 1
ATOM 830 N N . ALA A 1 103 ? 2.104 -7.566 7.172 1 97.69 103 ALA A N 1
ATOM 831 C CA . ALA A 1 103 ? 2.168 -9.023 7.098 1 97.69 103 ALA A CA 1
ATOM 832 C C . ALA A 1 103 ? 0.983 -9.586 6.316 1 97.69 103 ALA A C 1
ATOM 834 O O . ALA A 1 103 ? -0.121 -9.039 6.371 1 97.69 103 ALA A O 1
ATOM 835 N N . PHE A 1 104 ? 1.224 -10.68 5.648 1 98.69 104 PHE A N 1
ATOM 836 C CA . PHE A 1 104 ? 0.188 -11.297 4.828 1 98.69 104 PHE A CA 1
ATOM 837 C C . PHE A 1 104 ? -0.034 -12.75 5.23 1 98.69 104 PHE A C 1
ATOM 839 O O . PHE A 1 104 ? 0.899 -13.43 5.668 1 98.69 104 PHE A O 1
ATOM 846 N N . ASP A 1 105 ? -1.236 -13.195 5.082 1 98.75 105 ASP A N 1
ATOM 847 C CA . ASP A 1 105 ? -1.556 -14.602 5.277 1 98.75 105 ASP A CA 1
ATOM 848 C C . ASP A 1 105 ? -1.249 -15.414 4.02 1 98.75 105 ASP A C 1
ATOM 850 O O . ASP A 1 105 ? -0.94 -16.609 4.102 1 98.75 105 ASP A O 1
ATOM 854 N N . VAL A 1 106 ? -1.344 -14.781 2.869 1 98.88 106 VAL A N 1
ATOM 855 C CA . VAL A 1 106 ? -1.059 -15.438 1.594 1 98.88 106 VAL A CA 1
ATOM 856 C C . VAL A 1 106 ? -0.302 -14.469 0.682 1 98.88 106 VAL A C 1
ATOM 858 O O . VAL A 1 106 ? -0.654 -13.297 0.583 1 98.88 106 VAL A O 1
ATOM 861 N N . VAL A 1 107 ? 0.704 -15 0.058 1 98.88 107 VAL A N 1
ATOM 862 C CA . VAL A 1 107 ? 1.451 -14.258 -0.952 1 98.88 107 VAL A CA 1
ATOM 863 C C . VAL A 1 107 ? 1.456 -15.031 -2.266 1 98.88 107 VAL A C 1
ATOM 865 O O . VAL A 1 107 ? 1.734 -16.234 -2.283 1 98.88 107 VAL A O 1
ATOM 868 N N . THR A 1 108 ? 1.105 -14.336 -3.363 1 98.88 108 THR A N 1
ATOM 869 C CA . THR A 1 108 ? 1.195 -14.961 -4.68 1 98.88 108 THR A CA 1
ATOM 870 C C . THR A 1 108 ? 2.34 -14.352 -5.488 1 98.88 108 THR A C 1
ATOM 872 O O . THR A 1 108 ? 2.389 -13.133 -5.688 1 98.88 108 THR A O 1
ATOM 875 N N . LEU A 1 109 ? 3.227 -15.172 -5.938 1 98.62 109 LEU A N 1
ATOM 876 C CA . LEU A 1 109 ? 4.32 -14.781 -6.824 1 98.62 109 LEU A CA 1
ATOM 877 C C . LEU A 1 109 ? 4.238 -15.531 -8.148 1 98.62 109 LEU A C 1
ATOM 879 O O . LEU A 1 109 ? 5.23 -16.094 -8.609 1 98.62 109 LEU A O 1
ATOM 883 N N . PHE A 1 110 ? 3.143 -15.422 -8.781 1 97.62 110 PHE A N 1
ATOM 884 C CA . PHE A 1 110 ? 2.787 -16.203 -9.953 1 97.62 110 PHE A CA 1
ATOM 885 C C . PHE A 1 110 ? 3.705 -15.883 -11.125 1 97.62 110 PHE A C 1
ATOM 887 O O . PHE A 1 110 ? 3.92 -16.719 -12.008 1 97.62 110 PHE A O 1
ATOM 894 N N . HIS A 1 111 ? 4.238 -14.719 -11.102 1 94.69 111 HIS A N 1
ATOM 895 C CA . HIS A 1 111 ? 4.961 -14.258 -12.281 1 94.69 111 HIS A CA 1
ATOM 896 C C . HIS A 1 111 ? 6.418 -13.953 -11.945 1 94.69 111 HIS A C 1
ATOM 898 O O . HIS A 1 111 ? 7.035 -13.094 -12.578 1 94.69 111 HIS A O 1
ATOM 904 N N . LEU A 1 112 ? 6.871 -14.625 -11 1 97.06 112 LEU A N 1
ATOM 905 C CA . LEU A 1 112 ? 8.281 -14.547 -10.633 1 97.06 112 LEU A CA 1
ATOM 906 C C . LEU A 1 112 ? 9.172 -14.805 -11.844 1 97.06 112 LEU A C 1
ATOM 908 O O . LEU A 1 112 ? 8.93 -15.734 -12.609 1 97.06 112 LEU A O 1
ATOM 912 N N . CYS A 1 113 ? 10.211 -13.898 -12.055 1 96.31 113 CYS A N 1
ATOM 913 C CA . CYS A 1 113 ? 11.242 -13.992 -13.086 1 96.31 113 CYS A CA 1
ATOM 914 C C . CYS A 1 113 ? 10.719 -13.492 -14.43 1 96.31 113 CYS A C 1
ATOM 916 O O . CYS A 1 113 ? 11.453 -13.484 -15.422 1 96.31 113 CYS A O 1
ATOM 918 N N . GLU A 1 114 ? 9.508 -12.992 -14.523 1 93.19 114 GLU A N 1
ATOM 919 C CA . GLU A 1 114 ? 8.969 -12.578 -15.812 1 93.19 114 GLU A CA 1
ATOM 920 C C . GLU A 1 114 ? 9.414 -11.164 -16.172 1 93.19 114 GLU A C 1
ATOM 922 O O . GLU A 1 114 ? 9.492 -10.812 -17.344 1 93.19 114 GLU A O 1
ATOM 927 N N . PHE A 1 115 ? 9.773 -10.398 -15.188 1 91.5 115 PHE A N 1
ATOM 928 C CA . PHE A 1 115 ? 9.789 -8.969 -15.477 1 91.5 115 PHE A CA 1
ATOM 929 C C . PHE A 1 115 ? 11.164 -8.375 -15.195 1 91.5 115 PHE A C 1
ATOM 931 O O . PHE A 1 115 ? 11.406 -7.199 -15.469 1 91.5 115 PHE A O 1
ATOM 938 N N . ARG A 1 116 ? 12.008 -9.148 -14.711 1 91.81 116 ARG A N 1
ATOM 939 C CA . ARG A 1 116 ? 13.32 -8.609 -14.391 1 91.81 116 ARG A CA 1
ATOM 940 C C . ARG A 1 116 ? 14.242 -8.664 -15.609 1 91.81 116 ARG A C 1
ATOM 942 O O . ARG A 1 116 ? 14.281 -9.664 -16.328 1 91.81 116 ARG A O 1
ATOM 949 N N . ASP A 1 117 ? 14.922 -7.605 -15.789 1 88.31 117 ASP A N 1
ATOM 950 C CA . ASP A 1 117 ? 15.992 -7.582 -16.781 1 88.31 117 ASP A CA 1
ATOM 951 C C . ASP A 1 117 ? 17.141 -6.68 -16.344 1 88.31 117 ASP A C 1
ATOM 953 O O . ASP A 1 117 ? 17.219 -6.305 -15.172 1 88.31 117 ASP A O 1
ATOM 957 N N . GLU A 1 118 ? 18.062 -6.422 -17.203 1 90.25 118 GLU A N 1
ATOM 958 C CA . GLU A 1 118 ? 19.281 -5.699 -16.859 1 90.25 118 GLU A CA 1
ATOM 959 C C . GLU A 1 118 ? 18.969 -4.266 -16.438 1 90.25 118 GLU A C 1
ATOM 961 O O . GLU A 1 118 ? 19.703 -3.678 -15.641 1 90.25 118 GLU A O 1
ATOM 966 N N . THR A 1 119 ? 17.906 -3.715 -16.922 1 90 119 THR A N 1
ATOM 967 C CA . THR A 1 119 ? 17.547 -2.338 -16.594 1 90 119 THR A CA 1
ATOM 968 C C . THR A 1 119 ? 17.266 -2.189 -15.109 1 90 119 THR A C 1
ATOM 970 O O . THR A 1 119 ? 17.625 -1.172 -14.508 1 90 119 THR A O 1
ATOM 973 N N . ASN A 1 120 ? 16.734 -3.221 -14.523 1 92.69 120 ASN A N 1
ATOM 974 C CA . ASN A 1 120 ? 16.438 -3.18 -13.094 1 92.69 120 ASN A CA 1
ATOM 975 C C . ASN A 1 120 ? 17.703 -3.051 -12.266 1 92.69 120 ASN A C 1
ATOM 977 O O . ASN A 1 120 ? 17.703 -2.398 -11.219 1 92.69 120 ASN A O 1
ATOM 981 N N . SER A 1 121 ? 18.781 -3.584 -12.773 1 92 121 SER A N 1
ATOM 982 C CA . SER A 1 121 ? 20.031 -3.562 -12.039 1 92 121 SER A CA 1
ATOM 983 C C . SER A 1 121 ? 20.625 -2.156 -11.992 1 92 121 SER A C 1
ATOM 985 O O . SER A 1 121 ? 21.312 -1.801 -11.031 1 92 121 SER A O 1
ATOM 987 N N . ARG A 1 122 ? 20.281 -1.405 -12.961 1 91.44 122 ARG A N 1
ATOM 988 C CA . ARG A 1 122 ? 20.859 -0.074 -13.094 1 91.44 122 ARG A CA 1
ATOM 989 C C . ARG A 1 122 ? 20.438 0.829 -11.938 1 91.44 122 ARG A C 1
ATOM 991 O O . ARG A 1 122 ? 21.141 1.773 -11.586 1 91.44 122 ARG A O 1
ATOM 998 N N . TYR A 1 123 ? 19.297 0.49 -11.391 1 91.38 123 TYR A N 1
ATOM 999 C CA . TYR A 1 123 ? 18.875 1.33 -10.281 1 91.38 123 TYR A CA 1
ATOM 1000 C C . TYR A 1 123 ? 18.844 0.538 -8.984 1 91.38 123 TYR A C 1
ATOM 1002 O O . TYR A 1 123 ? 18.125 0.905 -8.039 1 91.38 123 TYR A O 1
ATOM 1010 N N . GLY A 1 124 ? 19.547 -0.527 -8.945 1 92.56 124 GLY A N 1
ATOM 1011 C CA . GLY A 1 124 ? 19.766 -1.276 -7.723 1 92.56 124 GLY A CA 1
ATOM 1012 C C . GLY A 1 124 ? 18.547 -2.049 -7.266 1 92.56 124 GLY A C 1
ATOM 1013 O O . GLY A 1 124 ? 18.328 -2.232 -6.062 1 92.56 124 GLY A O 1
ATOM 1014 N N . ALA A 1 125 ? 17.75 -2.502 -8.172 1 95.62 125 ALA A N 1
ATOM 1015 C CA . ALA A 1 125 ? 16.562 -3.27 -7.84 1 95.62 125 ALA A CA 1
ATOM 1016 C C . ALA A 1 125 ? 16.922 -4.676 -7.363 1 95.62 125 ALA A C 1
ATOM 1018 O O . ALA A 1 125 ? 18.016 -5.164 -7.633 1 95.62 125 ALA A O 1
ATOM 1019 N N . LYS A 1 126 ? 16.078 -5.273 -6.68 1 97.44 126 LYS A N 1
ATOM 1020 C CA . LYS A 1 126 ? 16.25 -6.617 -6.137 1 97.44 126 LYS A CA 1
ATOM 1021 C C . LYS A 1 126 ? 16.266 -7.664 -7.246 1 97.44 126 LYS A C 1
ATOM 1023 O O . LYS A 1 126 ? 15.75 -7.422 -8.344 1 97.44 126 LYS A O 1
ATOM 1028 N N . THR A 1 127 ? 16.953 -8.727 -6.926 1 97.31 127 THR A N 1
ATOM 1029 C CA . THR A 1 127 ? 16.828 -9.914 -7.762 1 97.31 127 THR A CA 1
ATOM 1030 C C . THR A 1 127 ? 15.547 -10.672 -7.453 1 97.31 127 THR A C 1
ATOM 1032 O O . THR A 1 127 ? 14.867 -10.375 -6.469 1 97.31 127 THR A O 1
ATOM 1035 N N . ASP A 1 128 ? 15.25 -11.648 -8.305 1 97.75 128 ASP A N 1
ATOM 1036 C CA . ASP A 1 128 ? 14.078 -12.477 -8.055 1 97.75 128 ASP A CA 1
ATOM 1037 C C . ASP A 1 128 ? 14.219 -13.242 -6.738 1 97.75 128 ASP A C 1
ATOM 1039 O O . ASP A 1 128 ? 13.25 -13.391 -5.992 1 97.75 128 ASP A O 1
ATOM 1043 N N . ALA A 1 129 ? 15.383 -13.688 -6.457 1 98.31 129 ALA A N 1
ATOM 1044 C CA . ALA A 1 129 ? 15.625 -14.391 -5.199 1 98.31 129 ALA A CA 1
ATOM 1045 C C . ALA A 1 129 ? 15.391 -13.469 -4 1 98.31 129 ALA A C 1
ATOM 1047 O O . ALA A 1 129 ? 14.797 -13.883 -3.004 1 98.31 129 ALA A O 1
ATOM 1048 N N . GLU A 1 130 ? 15.812 -12.266 -4.145 1 98.12 130 GLU A N 1
ATOM 1049 C CA . GLU A 1 130 ? 15.641 -11.289 -3.07 1 98.12 130 GLU A CA 1
ATOM 1050 C C . GLU A 1 130 ? 14.172 -10.922 -2.883 1 98.12 130 GLU A C 1
ATOM 1052 O O . GLU A 1 130 ? 13.711 -10.719 -1.756 1 98.12 130 GLU A O 1
ATOM 1057 N N . VAL A 1 131 ? 13.453 -10.828 -3.988 1 98.31 131 VAL A N 1
ATOM 1058 C CA . VAL A 1 131 ? 12.016 -10.555 -3.928 1 98.31 131 VAL A CA 1
ATOM 1059 C C . VAL A 1 131 ? 11.297 -11.703 -3.223 1 98.31 131 VAL A C 1
ATOM 1061 O O . VAL A 1 131 ? 10.477 -11.469 -2.336 1 98.31 131 VAL A O 1
ATOM 1064 N N . LEU A 1 132 ? 11.625 -12.883 -3.602 1 98.69 132 LEU A N 1
ATOM 1065 C CA . LEU A 1 132 ? 11.047 -14.055 -2.955 1 98.69 132 LEU A CA 1
ATOM 1066 C C . LEU A 1 132 ? 11.328 -14.047 -1.456 1 98.69 132 LEU A C 1
ATOM 1068 O O . LEU A 1 132 ? 10.414 -14.234 -0.648 1 98.69 132 LEU A O 1
ATOM 1072 N N . ASP A 1 133 ? 12.5 -13.773 -1.101 1 98.44 133 ASP A N 1
ATOM 1073 C CA . ASP A 1 133 ? 12.883 -13.734 0.306 1 98.44 133 ASP A CA 1
ATOM 1074 C C . ASP A 1 133 ? 12.117 -12.648 1.058 1 98.44 133 ASP A C 1
ATOM 1076 O O . ASP A 1 133 ? 11.656 -12.867 2.178 1 98.44 133 ASP A O 1
ATOM 1080 N N . LEU A 1 134 ? 12 -11.516 0.44 1 98.44 134 LEU A N 1
ATOM 1081 C CA . LEU A 1 134 ? 11.289 -10.398 1.052 1 98.44 134 LEU A CA 1
ATOM 1082 C C . LEU A 1 134 ? 9.852 -10.781 1.38 1 98.44 134 LEU A C 1
ATOM 1084 O O . LEU A 1 134 ? 9.398 -10.602 2.514 1 98.44 134 LEU A O 1
ATOM 1088 N N . PHE A 1 135 ? 9.164 -11.328 0.444 1 98.69 135 PHE A N 1
ATOM 1089 C CA . PHE A 1 135 ? 7.746 -11.594 0.628 1 98.69 135 PHE A CA 1
ATOM 1090 C C . PHE A 1 135 ? 7.535 -12.828 1.5 1 98.69 135 PHE A C 1
ATOM 1092 O O . PHE A 1 135 ? 6.547 -12.922 2.225 1 98.69 135 PHE A O 1
ATOM 1099 N N . ALA A 1 136 ? 8.531 -13.727 1.494 1 98.62 136 ALA A N 1
ATOM 1100 C CA . ALA A 1 136 ? 8.492 -14.836 2.451 1 98.62 136 ALA A CA 1
ATOM 1101 C C . ALA A 1 136 ? 8.555 -14.32 3.885 1 98.62 136 ALA A C 1
ATOM 1103 O O . ALA A 1 136 ? 7.828 -14.797 4.758 1 98.62 136 ALA A O 1
ATOM 1104 N N . ARG A 1 137 ? 9.352 -13.352 4.125 1 97.62 137 ARG A N 1
ATOM 1105 C CA . ARG A 1 137 ? 9.492 -12.773 5.457 1 97.62 137 ARG A CA 1
ATOM 1106 C C . ARG A 1 137 ? 8.211 -12.055 5.875 1 97.62 137 ARG A C 1
ATOM 1108 O O . ARG A 1 137 ? 7.926 -11.938 7.07 1 97.62 137 ARG A O 1
ATOM 1115 N N . HIS A 1 138 ? 7.445 -11.617 4.887 1 98.12 138 HIS A N 1
ATOM 1116 C CA . HIS A 1 138 ? 6.207 -10.898 5.172 1 98.12 138 HIS A CA 1
ATOM 1117 C C . HIS A 1 138 ? 5.012 -11.844 5.188 1 98.12 138 HIS A C 1
ATOM 1119 O O . HIS A 1 138 ? 3.863 -11.398 5.246 1 98.12 138 HIS A O 1
ATOM 1125 N N . THR A 1 139 ? 5.281 -13.102 5.062 1 98.44 139 THR A N 1
ATOM 1126 C CA . THR A 1 139 ? 4.223 -14.102 5.215 1 98.44 139 THR A CA 1
ATOM 1127 C C . THR A 1 139 ? 4.066 -14.508 6.676 1 98.44 139 THR A C 1
ATOM 1129 O O . THR A 1 139 ? 5.047 -14.867 7.332 1 98.44 139 THR A O 1
ATOM 1132 N N . ALA A 1 140 ? 2.848 -14.445 7.172 1 97.81 140 ALA A N 1
ATOM 1133 C CA . ALA A 1 140 ? 2.551 -14.727 8.57 1 97.81 140 ALA A CA 1
ATOM 1134 C C . ALA A 1 140 ? 2.734 -16.203 8.883 1 97.81 140 ALA A C 1
ATOM 1136 O O . ALA A 1 140 ? 2.801 -17.031 7.973 1 97.81 140 ALA A O 1
ATOM 1137 N N . ARG A 1 141 ? 2.82 -16.391 10.203 1 96.81 141 ARG A N 1
ATOM 1138 C CA . ARG A 1 141 ? 2.836 -17.781 10.648 1 96.81 141 ARG A CA 1
ATOM 1139 C C . ARG A 1 141 ? 1.63 -18.531 10.109 1 96.81 141 ARG A C 1
ATOM 1141 O O . ARG A 1 141 ? 0.513 -18.016 10.094 1 96.81 141 ARG A O 1
ATOM 1148 N N . GLU A 1 142 ? 1.896 -19.766 9.57 1 97.25 142 GLU A N 1
ATOM 1149 C CA . GLU A 1 142 ? 0.885 -20.656 9.008 1 97.25 142 GLU A CA 1
ATOM 1150 C C . GLU A 1 142 ? 0.339 -20.109 7.691 1 97.25 142 GLU A C 1
ATOM 1152 O O . GLU A 1 142 ? -0.641 -20.625 7.152 1 97.25 142 GLU A O 1
ATOM 1157 N N . GLY A 1 143 ? 0.974 -19.047 7.234 1 98.56 143 GLY A N 1
ATOM 1158 C CA . GLY A 1 143 ? 0.577 -18.469 5.957 1 98.56 143 GLY A CA 1
ATOM 1159 C C . GLY A 1 143 ? 1.066 -19.266 4.766 1 98.56 143 GLY A C 1
ATOM 1160 O O . GLY A 1 143 ? 1.708 -20.312 4.934 1 98.56 143 GLY A O 1
ATOM 1161 N N . HIS A 1 144 ? 0.716 -18.812 3.545 1 98.81 144 HIS A N 1
ATOM 1162 C CA . HIS A 1 144 ? 1.005 -19.562 2.332 1 98.81 144 HIS A CA 1
ATOM 1163 C C . HIS A 1 144 ? 1.739 -18.703 1.308 1 98.81 144 HIS A C 1
ATOM 1165 O O . HIS A 1 144 ? 1.497 -17.5 1.216 1 98.81 144 HIS A O 1
ATOM 1171 N N . LEU A 1 145 ? 2.586 -19.344 0.603 1 98.81 145 LEU A N 1
ATOM 1172 C CA . LEU A 1 145 ? 3.234 -18.781 -0.576 1 98.81 145 LEU A CA 1
ATOM 1173 C C . LEU A 1 145 ? 2.947 -19.625 -1.811 1 98.81 145 LEU A C 1
ATOM 1175 O O . LEU A 1 145 ? 3.156 -20.844 -1.798 1 98.81 145 LEU A O 1
ATOM 1179 N N . LEU A 1 146 ? 2.418 -18.953 -2.861 1 98.88 146 LEU A N 1
ATOM 1180 C CA . LEU A 1 146 ? 1.98 -19.703 -4.035 1 98.88 146 LEU A CA 1
ATOM 1181 C C . LEU A 1 146 ? 2.75 -19.266 -5.277 1 98.88 146 LEU A C 1
ATOM 1183 O O . LEU A 1 146 ? 3.016 -18.078 -5.461 1 98.88 146 LEU A O 1
ATOM 1187 N N . PHE A 1 147 ? 3.002 -20.219 -6.125 1 98.81 147 PHE A N 1
ATOM 1188 C CA . PHE A 1 147 ? 3.598 -20.031 -7.441 1 98.81 147 PHE A CA 1
ATOM 1189 C C . PHE A 1 147 ? 2.709 -20.609 -8.531 1 98.81 147 PHE A C 1
ATOM 1191 O O . PHE A 1 147 ? 1.836 -21.422 -8.258 1 98.81 147 PHE A O 1
ATOM 1198 N N . TYR A 1 148 ? 2.914 -20.141 -9.703 1 98.5 148 TYR A N 1
ATOM 1199 C CA . TYR A 1 148 ? 2.145 -20.594 -10.859 1 98.5 148 TYR A CA 1
ATOM 1200 C C . TYR A 1 148 ? 3.023 -21.375 -11.828 1 98.5 148 TYR A C 1
ATOM 1202 O O . TYR A 1 148 ? 3.906 -20.797 -12.469 1 98.5 148 TYR A O 1
ATOM 1210 N N . LYS A 1 149 ? 2.74 -22.609 -12.016 1 98 149 LYS A N 1
ATOM 1211 C CA . LYS A 1 149 ? 3.57 -23.516 -12.805 1 98 149 LYS A CA 1
ATOM 1212 C C . LYS A 1 149 ? 3.422 -23.234 -14.297 1 98 149 LYS A C 1
ATOM 1214 O O . LYS A 1 149 ? 4.246 -23.688 -15.102 1 98 149 LYS A O 1
ATOM 1219 N N . GLY A 1 150 ? 2.367 -22.578 -14.656 1 96.62 150 GLY A N 1
ATOM 1220 C CA . GLY A 1 150 ? 2.129 -22.297 -16.062 1 96.62 150 GLY A CA 1
ATOM 1221 C C . GLY A 1 150 ? 2.77 -21 -16.531 1 96.62 150 GLY A C 1
ATOM 1222 O O . GLY A 1 150 ? 2.625 -20.609 -17.688 1 96.62 150 GLY A O 1
ATOM 1223 N N . SER A 1 151 ? 3.441 -20.312 -15.641 1 95.75 151 SER A N 1
ATOM 1224 C CA . SER A 1 151 ? 4.113 -19.078 -16 1 95.75 151 SER A CA 1
ATOM 1225 C C . SER A 1 151 ? 5.129 -19.297 -17.125 1 95.75 151 SER A C 1
ATOM 1227 O O . SER A 1 151 ? 5.828 -20.312 -17.141 1 95.75 151 SER A O 1
ATOM 1229 N N . SER A 1 152 ? 5.273 -18.312 -18 1 93.44 152 SER A N 1
ATOM 1230 C CA . SER A 1 152 ? 6.25 -18.406 -19.078 1 93.44 152 SER A CA 1
ATOM 1231 C C . SER A 1 152 ? 7.676 -18.438 -18.531 1 93.44 152 SER A C 1
ATOM 1233 O O . SER A 1 152 ? 8.594 -18.906 -19.219 1 93.44 152 SER A O 1
ATOM 1235 N N . ALA A 1 153 ? 7.836 -18 -17.281 1 96.12 153 ALA A N 1
ATOM 1236 C CA . ALA A 1 153 ? 9.172 -17.953 -16.688 1 96.12 153 ALA A CA 1
ATOM 1237 C C . ALA A 1 153 ? 9.344 -19.016 -15.617 1 96.12 153 ALA A C 1
ATOM 1239 O O . ALA A 1 153 ? 10.289 -18.984 -14.828 1 96.12 153 ALA A O 1
ATOM 1240 N N . TYR A 1 154 ? 8.477 -19.969 -15.57 1 97.5 154 TYR A N 1
ATOM 1241 C CA . TYR A 1 154 ? 8.516 -20.938 -14.477 1 97.5 154 TYR A CA 1
ATOM 1242 C C . TYR A 1 154 ? 9.812 -21.734 -14.508 1 97.5 154 TYR A C 1
ATOM 1244 O O . TYR A 1 154 ? 10.367 -22.078 -13.461 1 97.5 154 TYR A O 1
ATOM 1252 N N . ARG A 1 155 ? 10.297 -21.984 -15.664 1 97.88 155 ARG A N 1
ATOM 1253 C CA . ARG A 1 155 ? 11.531 -22.75 -15.781 1 97.88 155 ARG A CA 1
ATOM 1254 C C . ARG A 1 155 ? 12.703 -22 -15.164 1 97.88 155 ARG A C 1
ATOM 1256 O O . ARG A 1 155 ? 13.617 -22.609 -14.609 1 97.88 155 ARG A O 1
ATOM 1263 N N . LYS A 1 156 ? 12.641 -20.766 -15.273 1 97.56 156 LYS A N 1
ATOM 1264 C CA . LYS A 1 156 ? 13.672 -19.922 -14.664 1 97.56 156 LYS A CA 1
ATOM 1265 C C . LYS A 1 156 ? 13.438 -19.781 -13.164 1 97.56 156 LYS A C 1
ATOM 1267 O O . LYS A 1 156 ? 14.391 -19.672 -12.391 1 97.56 156 LYS A O 1
ATOM 1272 N N . ALA A 1 157 ? 12.211 -19.781 -12.75 1 98.38 157 ALA A N 1
ATOM 1273 C CA . ALA A 1 157 ? 11.836 -19.547 -11.359 1 98.38 157 ALA A CA 1
ATOM 1274 C C . ALA A 1 157 ? 12.047 -20.797 -10.508 1 98.38 157 ALA A C 1
ATOM 1276 O O . ALA A 1 157 ? 12.383 -20.703 -9.328 1 98.38 157 ALA A O 1
ATOM 1277 N N . GLU A 1 158 ? 11.891 -21.891 -11.133 1 98.44 158 GLU A N 1
ATOM 1278 C CA . GLU A 1 158 ? 11.859 -23.156 -10.406 1 98.44 158 GLU A CA 1
ATOM 1279 C C . GLU A 1 158 ? 13.156 -23.375 -9.625 1 98.44 158 GLU A C 1
ATOM 1281 O O . GLU A 1 158 ? 13.117 -23.703 -8.43 1 98.44 158 GLU A O 1
ATOM 1286 N N . PRO A 1 159 ? 14.352 -23.203 -10.219 1 98.31 159 PRO A N 1
ATOM 1287 C CA . PRO A 1 159 ? 15.57 -23.375 -9.438 1 98.31 159 PRO A CA 1
ATOM 1288 C C . PRO A 1 159 ? 15.688 -22.391 -8.281 1 98.31 159 PRO A C 1
ATOM 1290 O O . PRO A 1 159 ? 16.266 -22.719 -7.238 1 98.31 159 PRO A O 1
ATOM 1293 N N . ILE A 1 160 ? 15.188 -21.203 -8.445 1 98.44 160 ILE A N 1
ATOM 1294 C CA . ILE A 1 160 ? 15.203 -20.203 -7.387 1 98.44 160 ILE A CA 1
ATOM 1295 C C . ILE A 1 160 ? 14.289 -20.641 -6.242 1 98.44 160 ILE A C 1
ATOM 1297 O O . ILE A 1 160 ? 14.664 -20.547 -5.07 1 98.44 160 ILE A O 1
ATOM 1301 N N . ILE A 1 161 ? 13.172 -21.172 -6.578 1 98.62 161 ILE A N 1
ATOM 1302 C CA . ILE A 1 161 ? 12.203 -21.656 -5.594 1 98.62 161 ILE A CA 1
ATOM 1303 C C . ILE A 1 161 ? 12.789 -22.828 -4.824 1 98.62 161 ILE A C 1
ATOM 1305 O O . ILE A 1 161 ? 12.688 -22.891 -3.596 1 98.62 161 ILE A O 1
ATOM 1309 N N . GLU A 1 162 ? 13.422 -23.703 -5.539 1 98.25 162 GLU A N 1
ATOM 1310 C CA . GLU A 1 162 ? 14 -24.891 -4.91 1 98.25 162 GLU A CA 1
ATOM 1311 C C . GLU A 1 162 ? 15.109 -24.516 -3.936 1 98.25 162 GLU A C 1
ATOM 1313 O O . GLU A 1 162 ? 15.188 -25.047 -2.83 1 98.25 162 GLU A O 1
ATOM 1318 N N . GLN A 1 163 ? 15.906 -23.641 -4.398 1 98.06 163 GLN A N 1
ATOM 1319 C CA . GLN A 1 163 ? 17 -23.172 -3.539 1 98.06 163 GLN A CA 1
ATOM 1320 C C . GLN A 1 163 ? 16.453 -22.484 -2.291 1 98.06 163 GLN A C 1
ATOM 1322 O O . GLN A 1 163 ? 16.953 -22.719 -1.185 1 98.06 163 GLN A O 1
ATOM 1327 N N . TRP A 1 164 ? 15.477 -21.641 -2.494 1 98.06 164 TRP A N 1
ATOM 1328 C CA . TRP A 1 164 ? 14.836 -20.953 -1.381 1 98.06 164 TRP A CA 1
ATOM 1329 C C . TRP A 1 164 ? 14.188 -21.953 -0.425 1 98.06 164 TRP A C 1
ATOM 1331 O O . TRP A 1 164 ? 14.391 -21.891 0.789 1 98.06 164 TRP A O 1
ATOM 1341 N N . ALA A 1 165 ? 13.492 -22.906 -0.906 1 97.25 165 ALA A N 1
ATOM 1342 C CA . ALA A 1 165 ? 1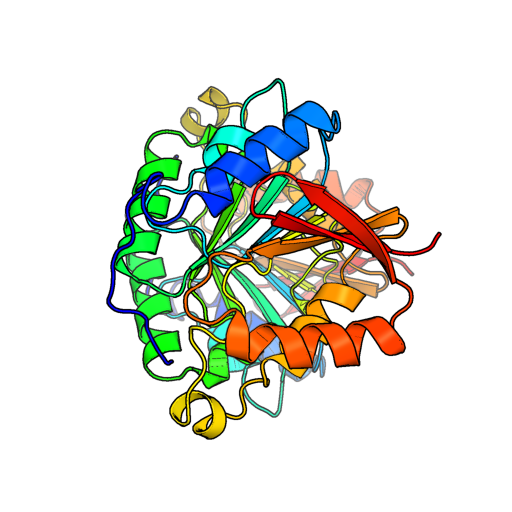2.719 -23.859 -0.114 1 97.25 165 ALA A CA 1
ATOM 1343 C C . ALA A 1 165 ? 13.641 -24.75 0.722 1 97.25 165 ALA A C 1
ATOM 1345 O O . ALA A 1 165 ? 13.266 -25.203 1.806 1 97.25 165 ALA A O 1
ATOM 1346 N N . ALA A 1 166 ? 14.812 -24.953 0.258 1 96.25 166 ALA A N 1
ATOM 1347 C CA . ALA A 1 166 ? 15.781 -25.812 0.95 1 96.25 166 ALA A CA 1
ATOM 1348 C C . ALA A 1 166 ? 16.188 -25.203 2.285 1 96.25 166 ALA A C 1
ATOM 1350 O O . ALA A 1 166 ? 16.594 -25.906 3.203 1 96.25 166 ALA A O 1
ATOM 1351 N N . ASN A 1 167 ? 16 -23.891 2.422 1 94.62 167 ASN A N 1
ATOM 1352 C CA . ASN A 1 167 ? 16.516 -23.219 3.605 1 94.62 167 ASN A CA 1
ATOM 1353 C C . ASN A 1 167 ? 15.422 -22.438 4.332 1 94.62 167 ASN A C 1
ATOM 1355 O O . ASN A 1 167 ? 15.656 -21.891 5.414 1 94.62 167 ASN A O 1
ATOM 1359 N N . ALA A 1 168 ? 14.32 -22.438 3.73 1 95.25 168 ALA A N 1
ATOM 1360 C CA . ALA A 1 168 ? 13.242 -21.625 4.281 1 95.25 168 ALA A CA 1
ATOM 1361 C C . ALA A 1 168 ? 12.453 -22.391 5.332 1 95.25 168 ALA A C 1
ATOM 1363 O O . ALA A 1 168 ? 12.539 -23.625 5.402 1 95.25 168 ALA A O 1
ATOM 1364 N N . ASP A 1 169 ? 11.805 -21.656 6.234 1 97.06 169 ASP A N 1
ATOM 1365 C CA . ASP A 1 169 ? 10.891 -22.266 7.203 1 97.06 169 ASP A CA 1
ATOM 1366 C C . ASP A 1 169 ? 9.508 -22.469 6.59 1 97.06 169 ASP A C 1
ATOM 1368 O O . ASP A 1 169 ? 8.492 -22.109 7.199 1 97.06 169 ASP A O 1
ATOM 1372 N N . PHE A 1 170 ? 9.469 -22.969 5.414 1 98.06 170 PHE A N 1
ATOM 1373 C CA . PHE A 1 170 ? 8.266 -23.312 4.664 1 98.06 170 PHE A CA 1
ATOM 1374 C C . PHE A 1 170 ? 8.273 -24.797 4.289 1 98.06 170 PHE A C 1
ATOM 1376 O O . PHE A 1 170 ? 9.336 -25.391 4.078 1 98.06 170 PHE A O 1
ATOM 1383 N N . VAL A 1 171 ? 7.078 -25.391 4.199 1 97.38 171 VAL A N 1
ATOM 1384 C CA . VAL A 1 171 ? 6.906 -26.75 3.713 1 97.38 171 VAL A CA 1
ATOM 1385 C C . VAL A 1 171 ? 5.98 -26.75 2.498 1 97.38 171 VAL A C 1
ATOM 1387 O O . VAL A 1 171 ? 4.934 -26.094 2.506 1 97.38 171 VAL A O 1
ATOM 1390 N N . GLU A 1 172 ? 6.461 -27.438 1.479 1 97.25 172 GLU A N 1
ATOM 1391 C CA . GLU A 1 172 ? 5.574 -27.594 0.334 1 97.25 172 GLU A CA 1
ATOM 1392 C C . GLU A 1 172 ? 4.402 -28.516 0.671 1 97.25 172 GLU A C 1
ATOM 1394 O O . GLU A 1 172 ? 4.602 -29.641 1.131 1 97.25 172 GLU A O 1
ATOM 1399 N N . ILE A 1 173 ? 3.215 -28.047 0.403 1 96.88 173 ILE A N 1
ATOM 1400 C CA . ILE A 1 173 ? 2.07 -28.844 0.818 1 96.88 173 ILE A CA 1
ATOM 1401 C C . ILE A 1 173 ? 1.347 -29.391 -0.413 1 96.88 173 ILE A C 1
ATOM 1403 O O . ILE A 1 173 ? 0.287 -30.016 -0.295 1 96.88 173 ILE A O 1
ATOM 1407 N N . GLY A 1 174 ? 1.814 -29.141 -1.604 1 95.19 174 GLY A N 1
ATOM 1408 C CA . GLY A 1 174 ? 1.272 -29.75 -2.809 1 95.19 174 GLY A CA 1
ATOM 1409 C C . GLY A 1 174 ? 0.825 -28.734 -3.842 1 95.19 174 GLY A C 1
ATOM 1410 O O . GLY A 1 174 ? 1.341 -27.609 -3.883 1 95.19 174 GLY A O 1
ATOM 1411 N N . ASP A 1 175 ? -0.053 -29.234 -4.742 1 97.62 175 ASP A N 1
ATOM 1412 C CA . ASP A 1 175 ? -0.549 -28.438 -5.855 1 97.62 175 ASP A CA 1
ATOM 1413 C C . ASP A 1 175 ? -2.068 -28.281 -5.789 1 97.62 175 ASP A C 1
ATOM 1415 O O . ASP A 1 175 ? -2.758 -29.125 -5.219 1 97.62 175 ASP A O 1
ATOM 1419 N N . PHE A 1 176 ? -2.51 -27.25 -6.223 1 98.5 176 PHE A N 1
ATOM 1420 C CA . PHE A 1 176 ? -3.904 -27.031 -6.59 1 98.5 176 PHE A CA 1
ATOM 1421 C C . PHE A 1 176 ? -4.02 -26.562 -8.039 1 98.5 176 PHE A C 1
ATOM 1423 O O . PHE A 1 176 ? -3.709 -25.422 -8.352 1 98.5 176 PHE A O 1
ATOM 1430 N N . LYS A 1 177 ? -4.414 -27.531 -8.883 1 97.88 177 LYS A N 1
ATOM 1431 C CA . LYS A 1 177 ? -4.406 -27.297 -10.32 1 97.88 177 LYS A CA 1
ATOM 1432 C C . LYS A 1 177 ? -3.031 -26.828 -10.789 1 97.88 177 LYS A C 1
ATOM 1434 O O . LYS A 1 177 ? -2.037 -27.531 -10.625 1 97.88 177 LYS A O 1
ATOM 1439 N N . THR A 1 178 ? -2.922 -25.578 -11.227 1 98.19 178 THR A N 1
ATOM 1440 C CA . THR A 1 178 ? -1.651 -25.125 -11.781 1 98.19 178 THR A CA 1
ATOM 1441 C C . THR A 1 178 ? -0.827 -24.406 -10.719 1 98.19 178 THR A C 1
ATOM 1443 O O . THR A 1 178 ? 0.235 -23.844 -11.023 1 98.19 178 THR A O 1
ATOM 1446 N N . LEU A 1 179 ? -1.257 -24.375 -9.484 1 98.69 179 LEU A N 1
ATOM 1447 C CA . LEU A 1 179 ? -0.59 -23.625 -8.43 1 98.69 179 LEU A CA 1
ATOM 1448 C C . LEU A 1 179 ? 0.266 -24.547 -7.566 1 98.69 179 LEU A C 1
ATOM 1450 O O . LEU A 1 179 ? -0.17 -25.641 -7.191 1 98.69 179 LEU A O 1
ATOM 1454 N N . ARG A 1 180 ? 1.492 -24.125 -7.328 1 98.81 180 ARG A N 1
ATOM 1455 C CA . ARG A 1 180 ? 2.391 -24.734 -6.363 1 98.81 180 ARG A CA 1
ATOM 1456 C C . ARG A 1 180 ? 2.338 -24.016 -5.02 1 98.81 180 ARG A C 1
ATOM 1458 O O . ARG A 1 180 ? 2.49 -22.797 -4.961 1 98.81 180 ARG A O 1
ATOM 1465 N N . ILE A 1 181 ? 2.145 -24.828 -3.891 1 98.75 181 ILE A N 1
ATOM 1466 C CA . ILE A 1 181 ? 1.773 -24.156 -2.646 1 98.75 181 ILE A CA 1
ATOM 1467 C C . ILE A 1 181 ? 2.754 -24.547 -1.542 1 98.75 181 ILE A C 1
ATOM 1469 O O . ILE A 1 181 ? 3.049 -25.734 -1.354 1 98.75 181 ILE A O 1
ATOM 1473 N N . PHE A 1 182 ? 3.281 -23.562 -0.858 1 98.75 182 PHE A N 1
ATOM 1474 C CA . PHE A 1 182 ? 4.113 -23.719 0.329 1 98.75 182 PHE A CA 1
ATOM 1475 C C . PHE A 1 182 ? 3.428 -23.125 1.553 1 98.75 182 PHE A C 1
ATOM 1477 O O . PHE A 1 182 ? 2.754 -22.094 1.455 1 98.75 182 PHE A O 1
ATOM 1484 N N . ARG A 1 183 ? 3.574 -23.734 2.68 1 98.5 183 ARG A N 1
ATOM 1485 C CA . ARG A 1 183 ? 3.047 -23.234 3.947 1 98.5 183 ARG A CA 1
ATOM 1486 C C . ARG A 1 183 ? 4.172 -22.938 4.93 1 98.5 183 ARG A C 1
ATOM 1488 O O . ARG A 1 183 ? 5.109 -23.734 5.07 1 98.5 183 ARG A O 1
ATOM 1495 N N . LYS A 1 184 ? 4.094 -21.75 5.52 1 97.44 184 LYS A N 1
ATOM 1496 C CA . LYS A 1 184 ? 5.086 -21.359 6.516 1 97.44 184 LYS A CA 1
ATOM 1497 C C . LYS A 1 184 ? 4.898 -22.141 7.816 1 97.44 184 LYS A C 1
ATOM 1499 O O . LYS A 1 184 ? 3.768 -22.344 8.266 1 97.44 184 LYS A O 1
ATOM 1504 N N . ALA A 1 185 ? 6.016 -22.531 8.32 1 88.5 185 ALA A N 1
ATOM 1505 C CA . ALA A 1 185 ? 5.984 -23.281 9.562 1 88.5 185 ALA A CA 1
ATOM 1506 C C . ALA A 1 185 ? 5.414 -22.438 10.703 1 88.5 185 ALA A C 1
ATOM 1508 O O . ALA A 1 185 ? 5.531 -21.219 10.695 1 88.5 185 ALA A O 1
ATOM 1509 N N . ALA A 1 186 ? 4.82 -23.094 11.734 1 75.38 186 ALA A N 1
ATOM 1510 C CA . ALA A 1 186 ? 4.219 -22.484 12.914 1 75.38 186 ALA A CA 1
ATOM 1511 C C . ALA A 1 186 ? 5.289 -21.953 13.867 1 75.38 186 ALA A C 1
ATOM 1513 O O . ALA A 1 186 ? 6.383 -22.531 13.953 1 75.38 186 ALA A O 1
ATOM 1514 N N . MET B 1 1 ? -16.438 6.281 -6.164 1 72.88 1 MET B N 1
ATOM 1515 C CA . MET B 1 1 ? -15.594 6.914 -5.152 1 72.88 1 MET B CA 1
ATOM 1516 C C . MET B 1 1 ? -15.648 8.438 -5.277 1 72.88 1 MET B C 1
ATOM 1518 O O . MET B 1 1 ? -15.797 8.969 -6.379 1 72.88 1 MET B O 1
ATOM 1522 N N . ASN B 1 2 ? -15.781 9.031 -4.223 1 70.56 2 ASN B N 1
ATOM 1523 C CA . ASN B 1 2 ? -15.672 10.484 -4.285 1 70.56 2 ASN B CA 1
ATOM 1524 C C . ASN B 1 2 ? -14.305 10.922 -4.793 1 70.56 2 ASN B C 1
ATOM 1526 O O . ASN B 1 2 ? -13.359 11.031 -4.016 1 70.56 2 ASN B O 1
ATOM 1530 N N . ILE B 1 3 ? -14.203 11 -6.043 1 69.31 3 ILE B N 1
ATOM 1531 C CA . ILE B 1 3 ? -12.961 11.367 -6.707 1 69.31 3 ILE B CA 1
ATOM 1532 C C . ILE B 1 3 ? -12.727 12.867 -6.582 1 69.31 3 ILE B C 1
ATOM 1534 O O . ILE B 1 3 ? -13.68 13.641 -6.488 1 69.31 3 ILE B O 1
ATOM 1538 N N . TRP B 1 4 ? -11.445 13.062 -6.547 1 71.81 4 TRP B N 1
ATOM 1539 C CA . TRP B 1 4 ? -11.055 14.469 -6.57 1 71.81 4 TRP B CA 1
ATOM 1540 C C . TRP B 1 4 ? -10.547 14.867 -7.953 1 71.81 4 TRP B C 1
ATOM 1542 O O . TRP B 1 4 ? -9.555 14.32 -8.438 1 71.81 4 TRP B O 1
ATOM 1552 N N . LYS B 1 5 ? -11.289 15.664 -8.5 1 75.31 5 LYS B N 1
ATOM 1553 C CA . LYS B 1 5 ? -11.016 16 -9.891 1 75.31 5 LYS B CA 1
ATOM 1554 C C . LYS B 1 5 ? -9.898 17.031 -10 1 75.31 5 LYS B C 1
ATOM 1556 O O . LYS B 1 5 ? -9.305 17.203 -11.062 1 75.31 5 LYS B O 1
ATOM 1561 N N . LYS B 1 6 ? -9.594 17.578 -8.875 1 73.75 6 LYS B N 1
ATOM 1562 C CA . LYS B 1 6 ? -8.625 18.672 -8.938 1 73.75 6 LYS B CA 1
ATOM 1563 C C . LYS B 1 6 ? -7.199 18.141 -8.852 1 73.75 6 LYS B C 1
ATOM 1565 O O . LYS B 1 6 ? -6.969 17.031 -8.367 1 73.75 6 LYS B O 1
ATOM 1570 N N . TYR B 1 7 ? -6.383 18.891 -9.578 1 80.06 7 TYR B N 1
ATOM 1571 C CA . TYR B 1 7 ? -4.941 18.672 -9.531 1 80.06 7 TYR B CA 1
ATOM 1572 C C . TYR B 1 7 ? -4.262 19.734 -8.672 1 80.06 7 TYR B C 1
ATOM 1574 O O . TYR B 1 7 ? -4.441 20.938 -8.898 1 80.06 7 TYR B O 1
ATOM 1582 N N . TRP B 1 8 ? -3.525 19.25 -7.688 1 79.88 8 TRP B N 1
ATOM 1583 C CA . TRP B 1 8 ? -2.852 20.203 -6.801 1 79.88 8 TRP B CA 1
ATOM 1584 C C . TRP B 1 8 ? -1.347 20.188 -7.043 1 79.88 8 TRP B C 1
ATOM 1586 O O . TRP B 1 8 ? -0.647 19.266 -6.625 1 79.88 8 TRP B O 1
ATOM 1596 N N . ASP B 1 9 ? -0.906 21.234 -7.613 1 83.31 9 ASP B N 1
ATOM 1597 C CA . ASP B 1 9 ? 0.529 21.469 -7.75 1 83.31 9 ASP B CA 1
ATOM 1598 C C . ASP B 1 9 ? 1.123 22.016 -6.453 1 83.31 9 A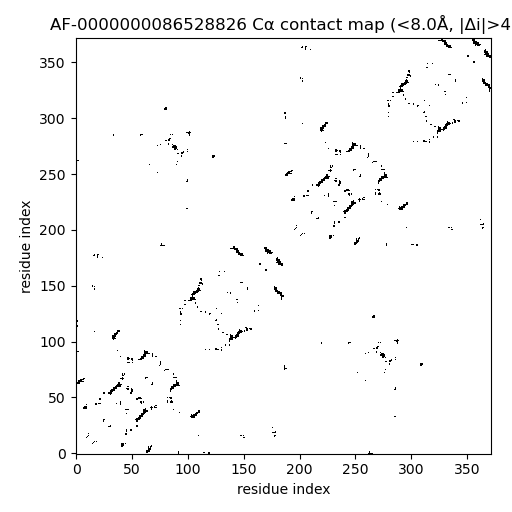SP B C 1
ATOM 1600 O O . ASP B 1 9 ? 0.389 22.359 -5.527 1 83.31 9 ASP B O 1
ATOM 1604 N N . LEU B 1 10 ? 2.422 21.953 -6.465 1 86.38 10 LEU B N 1
ATOM 1605 C CA . LEU B 1 10 ? 3.066 22.531 -5.285 1 86.38 10 LEU B CA 1
ATOM 1606 C C . LEU B 1 10 ? 2.928 24.047 -5.266 1 86.38 10 LEU B C 1
ATOM 1608 O O . LEU B 1 10 ? 3.51 24.734 -6.102 1 86.38 10 LEU B O 1
ATOM 1612 N N . ARG B 1 11 ? 2.127 24.516 -4.41 1 84.69 11 ARG B N 1
ATOM 1613 C CA . ARG B 1 11 ? 1.939 25.953 -4.195 1 84.69 11 ARG B CA 1
ATOM 1614 C C . ARG B 1 11 ? 2.225 26.328 -2.746 1 84.69 11 ARG B C 1
ATOM 161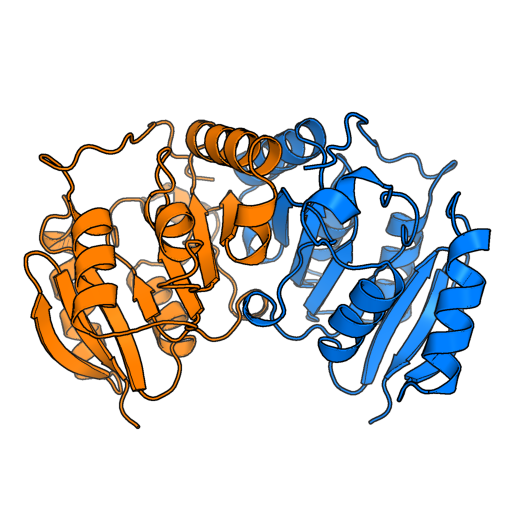6 O O . ARG B 1 11 ? 1.307 26.422 -1.928 1 84.69 11 ARG B O 1
ATOM 1623 N N . THR B 1 12 ? 3.373 26.703 -2.475 1 88.25 12 THR B N 1
ATOM 1624 C CA . THR B 1 12 ? 3.863 26.844 -1.108 1 88.25 12 THR B CA 1
ATOM 1625 C C . THR B 1 12 ? 3.238 28.062 -0.433 1 88.25 12 THR B C 1
ATOM 1627 O O . THR B 1 12 ? 3.135 28.125 0.795 1 88.25 12 THR B O 1
ATOM 1630 N N . GLN B 1 13 ? 2.836 28.984 -1.207 1 86.19 13 GLN B N 1
ATOM 1631 C CA . GLN B 1 13 ? 2.209 30.156 -0.623 1 86.19 13 GLN B CA 1
ATOM 1632 C C . GLN B 1 13 ? 0.778 29.859 -0.183 1 86.19 13 GLN B C 1
ATOM 1634 O O . GLN B 1 13 ? 0.302 30.406 0.811 1 86.19 13 GLN B O 1
ATOM 1639 N N . GLU B 1 14 ? 0.198 29 -0.817 1 86.44 14 GLU B N 1
ATOM 1640 C CA . GLU B 1 14 ? -1.191 28.656 -0.528 1 86.44 14 GLU B CA 1
ATOM 1641 C C . GLU B 1 14 ? -1.279 27.484 0.457 1 86.44 14 GLU B C 1
ATOM 1643 O O . GLU B 1 14 ? -2.092 27.516 1.384 1 86.44 14 GLU B O 1
ATOM 1648 N N . CYS B 1 15 ? -0.463 26.531 0.255 1 91.44 15 CYS B N 1
ATOM 1649 C CA . CYS B 1 15 ? -0.478 25.344 1.101 1 91.44 15 CYS B CA 1
ATOM 1650 C C . CYS B 1 15 ? 0.935 24.828 1.335 1 91.44 15 CYS B C 1
ATOM 1652 O O . CYS B 1 15 ? 1.391 23.922 0.637 1 91.44 15 CYS B O 1
ATOM 1654 N N . PRO B 1 16 ? 1.577 25.312 2.348 1 96.06 16 PRO B N 1
ATOM 1655 C CA . PRO B 1 16 ? 2.969 24.953 2.613 1 96.06 16 PRO B CA 1
ATOM 1656 C C . PRO B 1 16 ? 3.094 23.688 3.463 1 96.06 16 PRO B C 1
ATOM 1658 O O . PRO B 1 16 ? 4.164 23.406 4.016 1 96.06 16 PRO B O 1
ATOM 1661 N N . CYS B 1 17 ? 2.061 22.938 3.652 1 97 17 CYS B N 1
ATOM 1662 C CA . CYS B 1 17 ? 2.033 21.844 4.605 1 97 17 CYS B CA 1
ATOM 1663 C C . CYS B 1 17 ? 3.15 20.844 4.32 1 97 17 CYS B C 1
ATOM 1665 O O . CYS B 1 17 ? 3.895 20.469 5.223 1 97 17 CYS B O 1
ATOM 1667 N N . ASP B 1 18 ? 3.361 20.469 3.064 1 97.81 18 ASP B N 1
ATOM 1668 C CA . ASP B 1 18 ? 4.367 19.469 2.715 1 97.81 18 ASP B CA 1
ATOM 1669 C C . ASP B 1 18 ? 5.777 20.016 2.926 1 97.81 18 ASP B C 1
ATOM 1671 O O . ASP B 1 18 ? 6.66 19.297 3.408 1 97.81 18 ASP B O 1
ATOM 1675 N N . VAL B 1 19 ? 5.945 21.25 2.564 1 97.94 19 VAL B N 1
ATOM 1676 C CA . VAL B 1 19 ? 7.25 21.875 2.73 1 97.94 19 VAL B CA 1
ATOM 1677 C C . VAL B 1 19 ? 7.586 21.984 4.215 1 97.94 19 VAL B C 1
ATOM 1679 O O . VAL B 1 19 ? 8.688 21.641 4.641 1 97.94 19 VAL B O 1
ATOM 1682 N N . HIS B 1 20 ? 6.641 22.453 4.98 1 98.56 20 HIS B N 1
ATOM 1683 C CA . HIS B 1 20 ? 6.844 22.562 6.422 1 98.56 20 HIS B CA 1
ATOM 1684 C C . HIS B 1 20 ? 7.109 21.188 7.043 1 98.56 20 HIS B C 1
ATOM 1686 O O . HIS B 1 20 ? 7.906 21.062 7.973 1 98.56 20 HIS B O 1
ATOM 1692 N N . PHE B 1 21 ? 6.496 20.219 6.531 1 98.75 21 PHE B N 1
ATOM 1693 C CA . PHE B 1 21 ? 6.668 18.859 7.055 1 98.75 21 PHE B CA 1
ATOM 1694 C C . PHE B 1 21 ? 8.094 18.375 6.836 1 98.75 21 PHE B C 1
ATOM 1696 O O . PHE B 1 21 ? 8.734 17.875 7.762 1 98.75 21 PHE B O 1
ATOM 1703 N N . VAL B 1 22 ? 8.602 18.562 5.652 1 98.62 22 VAL B N 1
ATOM 1704 C CA . VAL B 1 22 ? 9.961 18.141 5.344 1 98.62 22 VAL B CA 1
ATOM 1705 C C . VAL B 1 22 ? 10.953 18.922 6.195 1 98.62 22 VAL B C 1
ATOM 1707 O O . VAL B 1 22 ? 11.922 18.359 6.715 1 98.62 22 VAL B O 1
ATOM 1710 N N . GLU B 1 23 ? 10.688 20.188 6.336 1 98.56 23 GLU B N 1
ATOM 1711 C CA . GLU B 1 23 ? 11.539 21 7.211 1 98.56 23 GLU B CA 1
ATOM 1712 C C . GLU B 1 23 ? 11.516 20.484 8.641 1 98.56 23 GLU B C 1
ATOM 1714 O O . GLU B 1 23 ? 12.547 20.469 9.32 1 98.56 23 GLU B O 1
ATOM 1719 N N . TRP B 1 24 ? 10.359 20.078 9.07 1 98.81 24 TRP B N 1
ATOM 1720 C CA . TRP B 1 24 ? 10.242 19.531 10.422 1 98.81 24 TRP B CA 1
ATOM 1721 C C . TRP B 1 24 ? 11.023 18.234 10.562 1 98.81 24 TRP B C 1
ATOM 1723 O O . TRP B 1 24 ? 11.695 18.016 11.57 1 98.81 24 TRP B O 1
ATOM 1733 N N . LEU B 1 25 ? 10.906 17.344 9.594 1 98.75 25 LEU B N 1
ATOM 1734 C CA . LEU B 1 25 ? 11.664 16.094 9.602 1 98.75 25 LEU B CA 1
ATOM 1735 C C . LEU B 1 25 ? 13.156 16.375 9.773 1 98.75 25 LEU B C 1
ATOM 1737 O O . LEU B 1 25 ? 13.836 15.695 10.555 1 98.75 25 LEU B O 1
ATOM 1741 N N . GLU B 1 26 ? 13.594 17.391 9.039 1 98.38 26 GLU B N 1
ATOM 1742 C CA . GLU B 1 26 ? 15.008 17.734 9.102 1 98.38 26 GLU B CA 1
ATOM 1743 C C . GLU B 1 26 ? 15.367 18.328 10.461 1 98.38 26 GLU B C 1
ATOM 1745 O O . GLU B 1 26 ? 16.375 17.953 11.062 1 98.38 26 GLU B O 1
ATOM 1750 N N . ALA B 1 27 ? 14.562 19.188 10.914 1 98.12 27 ALA B N 1
ATOM 1751 C CA . ALA B 1 27 ? 14.812 19.828 12.195 1 98.12 27 ALA B CA 1
ATOM 1752 C C . ALA B 1 27 ? 14.805 18.812 13.336 1 98.12 27 ALA B C 1
ATOM 1754 O O . ALA B 1 27 ? 15.57 18.938 14.289 1 98.12 27 ALA B O 1
ATOM 1755 N N . ALA B 1 28 ? 13.922 17.859 13.219 1 97.31 28 ALA B N 1
ATOM 1756 C CA . ALA B 1 28 ? 13.773 16.844 14.258 1 97.31 28 ALA B CA 1
ATOM 1757 C C . ALA B 1 28 ? 14.742 15.688 14.039 1 97.31 28 ALA B C 1
ATOM 1759 O O . ALA B 1 28 ? 14.758 14.727 14.812 1 97.31 28 ALA B O 1
ATOM 1760 N N . CYS B 1 29 ? 15.555 15.703 12.93 1 97.25 29 CYS B N 1
ATOM 1761 C CA . CYS B 1 29 ? 16.531 14.688 12.578 1 97.25 29 CYS B CA 1
ATOM 1762 C C . CYS B 1 29 ? 15.883 13.312 12.461 1 97.25 29 CYS B C 1
ATOM 1764 O O . CYS B 1 29 ? 16.375 12.336 13.016 1 97.25 29 CYS B O 1
ATOM 1766 N N . LEU B 1 30 ? 14.711 13.281 11.883 1 98.06 30 LEU B N 1
ATOM 1767 C CA . LEU B 1 30 ? 14 12.031 11.641 1 98.06 30 LEU B CA 1
ATOM 1768 C C . LEU B 1 30 ? 14.336 11.469 10.266 1 98.06 30 LEU B C 1
ATOM 1770 O O . LEU B 1 30 ? 13.914 12.016 9.242 1 98.06 30 LEU B O 1
ATOM 1774 N N . ASN B 1 31 ? 15.117 10.484 10.273 1 98.19 31 ASN B N 1
ATOM 1775 C CA . ASN B 1 31 ? 15.523 9.789 9.062 1 98.19 31 ASN B CA 1
ATOM 1776 C C . ASN B 1 31 ? 15.359 8.273 9.203 1 98.19 31 ASN B C 1
ATOM 1778 O O . ASN B 1 31 ? 15.344 7.75 10.312 1 98.19 31 ASN B O 1
ATOM 1782 N N . GLY B 1 32 ? 15.203 7.66 8.078 1 97.88 32 GLY B N 1
ATOM 1783 C CA . GLY B 1 32 ? 15.062 6.211 8.094 1 97.88 32 GLY B CA 1
ATOM 1784 C C . GLY B 1 32 ? 13.781 5.742 8.766 1 97.88 32 GLY B C 1
ATOM 1785 O O . GLY B 1 32 ? 13.734 4.637 9.312 1 97.88 32 GLY B O 1
ATOM 1786 N N . ILE B 1 33 ? 12.781 6.613 8.781 1 98.44 33 ILE B N 1
ATOM 1787 C CA . ILE B 1 33 ? 11.547 6.277 9.477 1 98.44 33 ILE B CA 1
ATOM 1788 C C . ILE B 1 33 ? 10.445 5.98 8.461 1 98.44 33 ILE B C 1
ATOM 1790 O O . ILE B 1 33 ? 10.633 6.176 7.258 1 98.44 33 ILE B O 1
ATOM 1794 N N . ARG B 1 34 ? 9.344 5.5 8.93 1 98.69 34 ARG B N 1
ATOM 1795 C CA . ARG B 1 34 ? 8.188 5.168 8.094 1 98.69 34 ARG B CA 1
ATOM 1796 C C . ARG B 1 34 ? 7.102 6.23 8.219 1 98.69 34 ARG B C 1
ATOM 1798 O O . ARG B 1 34 ? 6.668 6.559 9.32 1 98.69 34 ARG B O 1
ATOM 1805 N N . ILE B 1 35 ? 6.562 6.695 7.031 1 98.94 35 ILE B N 1
ATOM 1806 C CA . ILE B 1 35 ? 5.629 7.816 7.035 1 98.94 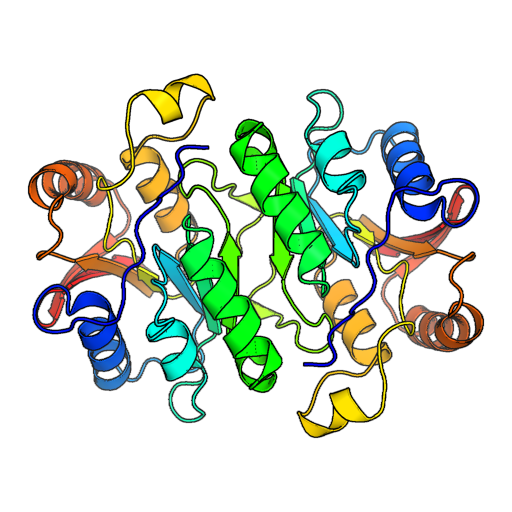35 ILE B CA 1
ATOM 1807 C C . ILE B 1 35 ? 4.375 7.441 6.246 1 98.94 35 ILE B C 1
ATOM 1809 O O . ILE B 1 35 ? 4.465 6.871 5.156 1 98.94 35 ILE B O 1
ATOM 1813 N N . TYR B 1 36 ? 3.215 7.699 6.832 1 98.88 36 TYR B N 1
ATOM 1814 C CA . TYR B 1 36 ? 1.993 7.77 6.039 1 98.88 36 TYR B CA 1
ATOM 1815 C C . TYR B 1 36 ? 1.666 9.211 5.668 1 98.88 36 TYR B C 1
ATOM 1817 O O . TYR B 1 36 ? 1.67 10.094 6.527 1 98.88 36 TYR B O 1
ATOM 1825 N N . HIS B 1 37 ? 1.374 9.406 4.43 1 98.75 37 HIS B N 1
ATOM 1826 C CA . HIS B 1 37 ? 1.136 10.773 3.965 1 98.75 37 HIS B CA 1
ATOM 1827 C C . HIS B 1 37 ? -0.2 10.875 3.236 1 98.75 37 HIS B C 1
ATOM 1829 O O . HIS B 1 37 ? -0.365 10.32 2.148 1 98.75 37 HIS B O 1
ATOM 1835 N N . PHE B 1 38 ? -1.155 11.586 3.863 1 97.38 38 PHE B N 1
ATOM 1836 C CA . PHE B 1 38 ? -2.488 11.781 3.305 1 97.38 38 PHE B CA 1
ATOM 1837 C C . PHE B 1 38 ? -2.51 12.977 2.359 1 97.38 38 PHE B C 1
ATOM 1839 O O . PHE B 1 38 ? -2.416 14.125 2.797 1 97.38 38 PHE B O 1
ATOM 1846 N N . GLY B 1 39 ? -2.66 12.57 1.086 1 93.69 39 GLY B N 1
ATOM 1847 C CA . GLY B 1 39 ? -2.705 13.633 0.089 1 93.69 39 GLY B CA 1
ATOM 1848 C C . GLY B 1 39 ? -1.343 13.961 -0.491 1 93.69 39 GLY B C 1
ATOM 1849 O O . GLY B 1 39 ? -0.683 14.898 -0.04 1 93.69 39 GLY B O 1
ATOM 1850 N N . THR B 1 40 ? -1.02 13.336 -1.506 1 94.81 40 THR B N 1
ATOM 1851 C CA . THR B 1 40 ? 0.331 13.453 -2.043 1 94.81 40 THR B CA 1
ATOM 1852 C C . THR B 1 40 ? 0.453 14.695 -2.92 1 94.81 40 THR B C 1
ATOM 1854 O O . THR B 1 40 ? 1.556 15.203 -3.139 1 94.81 40 THR B O 1
ATOM 1857 N N . GLY B 1 41 ? -0.708 15.133 -3.469 1 92.12 41 GLY B N 1
ATOM 1858 C CA . GLY B 1 41 ? -0.643 16.141 -4.52 1 92.12 41 GLY B CA 1
ATOM 1859 C C . GLY B 1 41 ? 0.034 15.633 -5.781 1 92.12 41 GLY B C 1
ATOM 1860 O O . GLY B 1 41 ? 0.622 14.547 -5.789 1 92.12 41 GLY B O 1
ATOM 1861 N N . GLY B 1 42 ? -0.046 16.391 -6.805 1 93.25 42 GLY B N 1
ATOM 1862 C CA . GLY B 1 42 ? 0.604 16.031 -8.055 1 93.25 42 GLY B CA 1
ATOM 1863 C C . GLY B 1 42 ? 2.109 16.219 -8.016 1 93.25 42 GLY B C 1
ATOM 1864 O O . GLY B 1 42 ? 2.832 15.633 -8.828 1 93.25 42 GLY B O 1
ATOM 1865 N N . HIS B 1 43 ? 2.561 16.953 -7.059 1 94.31 43 HIS B N 1
ATOM 1866 C CA . HIS B 1 43 ? 3.979 17.266 -6.926 1 94.31 43 HIS B CA 1
ATOM 1867 C C . HIS B 1 43 ? 4.719 16.156 -6.191 1 94.31 43 HIS B C 1
ATOM 1869 O O . HIS B 1 43 ? 5.945 16.062 -6.273 1 94.31 43 HIS B O 1
ATOM 1875 N N . HIS B 1 44 ? 4.078 15.367 -5.406 1 97.12 44 HIS B N 1
ATOM 1876 C CA . HIS B 1 44 ? 4.664 14.258 -4.664 1 97.12 44 HIS B CA 1
ATOM 1877 C C . HIS B 1 44 ? 5.891 14.703 -3.875 1 97.12 44 HIS B C 1
ATOM 1879 O O . HIS B 1 44 ? 6.875 13.969 -3.771 1 97.12 44 HIS B O 1
ATOM 1885 N N . HIS B 1 45 ? 5.82 15.914 -3.361 1 97.56 45 HIS B N 1
ATOM 1886 C CA . HIS B 1 45 ? 6.953 16.562 -2.713 1 97.56 45 HIS B CA 1
ATOM 1887 C C . HIS B 1 45 ? 7.477 15.727 -1.55 1 97.56 45 HIS B C 1
ATOM 1889 O O . HIS B 1 45 ? 8.68 15.484 -1.447 1 97.56 45 HIS B O 1
ATOM 1895 N N . VAL B 1 46 ? 6.613 15.25 -0.679 1 98.38 46 VAL B N 1
ATOM 1896 C CA . VAL B 1 46 ? 7.031 14.508 0.506 1 98.38 46 VAL B CA 1
ATOM 1897 C C . VAL B 1 46 ? 7.73 13.219 0.087 1 98.38 46 VAL B C 1
ATOM 1899 O O . VAL B 1 46 ? 8.805 12.898 0.601 1 98.38 46 VAL B O 1
ATOM 1902 N N . GLY B 1 47 ? 7.156 12.516 -0.877 1 98.44 47 GLY B N 1
ATOM 1903 C CA . GLY B 1 47 ? 7.77 11.289 -1.356 1 98.44 47 GLY B CA 1
ATOM 1904 C C . GLY B 1 47 ? 9.141 11.5 -1.968 1 98.44 47 GLY B C 1
ATOM 1905 O O . GLY B 1 47 ? 10.078 10.75 -1.688 1 98.44 47 GLY B O 1
ATOM 1906 N N . VAL B 1 48 ? 9.234 12.547 -2.734 1 98.12 48 VAL B N 1
ATOM 1907 C CA . VAL B 1 48 ? 10.469 12.82 -3.461 1 98.12 48 VAL B CA 1
ATOM 1908 C C . VAL B 1 48 ? 11.562 13.25 -2.482 1 98.12 48 VAL B C 1
ATOM 1910 O O . VAL B 1 48 ? 12.672 12.727 -2.514 1 98.12 48 VAL B O 1
ATOM 1913 N N . GLU B 1 49 ? 11.242 14.156 -1.582 1 98.38 49 GLU B N 1
ATOM 1914 C CA . GLU B 1 49 ? 12.234 14.656 -0.636 1 98.38 49 GLU B CA 1
ATOM 1915 C C . GLU B 1 49 ? 12.688 13.555 0.323 1 98.38 49 GLU B C 1
ATOM 1917 O O . GLU B 1 49 ? 13.875 13.445 0.634 1 98.38 49 GLU B O 1
ATOM 1922 N N . CYS B 1 50 ? 11.789 12.75 0.71 1 98.5 50 CYS B N 1
ATOM 1923 C CA . CYS B 1 50 ? 12.094 11.695 1.675 1 98.5 50 CYS B CA 1
ATOM 1924 C C . CYS B 1 50 ? 12.953 10.609 1.041 1 98.5 50 CYS B C 1
ATOM 1926 O O . CYS B 1 50 ? 13.641 9.867 1.744 1 98.5 50 CYS B O 1
ATOM 1928 N N . ALA B 1 51 ? 12.906 10.5 -0.283 1 97.62 51 ALA B N 1
ATOM 1929 C CA . ALA B 1 51 ? 13.68 9.484 -0.985 1 97.62 51 ALA B CA 1
ATOM 1930 C C . ALA B 1 51 ? 15.148 9.891 -1.097 1 97.62 51 ALA B C 1
ATOM 1932 O O . ALA B 1 51 ? 16 9.07 -1.45 1 97.62 51 ALA B O 1
ATOM 1933 N N . ARG B 1 52 ? 15.406 11.102 -0.804 1 97.06 52 ARG B N 1
ATOM 1934 C CA . ARG B 1 52 ? 16.797 11.547 -0.853 1 97.06 52 ARG B CA 1
ATOM 1935 C C . ARG B 1 52 ? 17.625 10.883 0.243 1 97.06 52 ARG B C 1
ATOM 1937 O O . ARG B 1 52 ? 17.125 10.625 1.34 1 97.06 52 ARG B O 1
ATOM 1944 N N . PRO B 1 53 ? 18.922 10.664 0.016 1 95.06 53 PRO B N 1
ATOM 1945 C CA . PRO B 1 53 ? 19.766 9.852 0.896 1 95.06 53 PRO B CA 1
ATOM 1946 C C . PRO B 1 53 ? 19.844 10.406 2.318 1 95.06 53 PRO B C 1
ATOM 1948 O O . PRO B 1 53 ? 19.891 9.633 3.281 1 95.06 53 PRO B O 1
ATOM 1951 N N . HIS B 1 54 ? 19.781 11.672 2.48 1 95.62 54 HIS B N 1
ATOM 1952 C CA . HIS B 1 54 ? 19.969 12.227 3.814 1 95.62 54 HIS B CA 1
ATOM 1953 C C . HIS B 1 54 ? 18.734 12.016 4.688 1 95.62 54 HIS B C 1
ATOM 1955 O O . HIS B 1 54 ? 18.844 11.953 5.914 1 95.62 54 HIS B O 1
ATOM 1961 N N . LEU B 1 55 ? 17.547 11.93 4.152 1 97.19 55 LEU B N 1
ATOM 1962 C CA . LEU B 1 55 ? 16.344 11.594 4.918 1 97.19 55 LEU B CA 1
ATOM 1963 C C . LEU B 1 55 ? 16.078 10.094 4.871 1 97.19 55 LEU B C 1
ATOM 1965 O O . LEU B 1 55 ? 16 9.445 5.914 1 97.19 55 LEU B O 1
ATOM 1969 N N . ASN B 1 56 ? 16.062 9.555 3.631 1 97.75 56 ASN B N 1
ATOM 1970 C CA . ASN B 1 56 ? 15.875 8.125 3.41 1 97.75 56 ASN B CA 1
ATOM 1971 C C . ASN B 1 56 ? 14.68 7.586 4.195 1 97.75 56 ASN B C 1
ATOM 1973 O O . ASN B 1 56 ? 14.781 6.539 4.84 1 97.75 56 ASN B O 1
ATOM 1977 N N . ASN B 1 57 ? 13.641 8.375 4.254 1 98.69 57 ASN B N 1
ATOM 1978 C CA . ASN B 1 57 ? 12.391 7.949 4.867 1 98.69 57 ASN B CA 1
ATOM 1979 C C . ASN B 1 57 ? 11.508 7.195 3.873 1 98.69 57 ASN B C 1
ATOM 1981 O O . ASN B 1 57 ? 11.5 7.512 2.68 1 98.69 57 ASN B O 1
ATOM 1985 N N . THR B 1 58 ? 10.82 6.211 4.355 1 98.69 58 THR B N 1
ATOM 1986 C CA . THR B 1 58 ? 9.844 5.52 3.521 1 98.69 58 THR B CA 1
ATOM 1987 C C . THR B 1 58 ? 8.469 6.176 3.637 1 98.69 58 THR B C 1
ATOM 1989 O O . THR B 1 58 ? 8.039 6.543 4.73 1 98.69 58 THR B O 1
ATOM 1992 N N . VAL B 1 59 ? 7.828 6.383 2.477 1 98.88 59 VAL B N 1
ATOM 1993 C CA . VAL B 1 59 ? 6.559 7.105 2.471 1 98.88 59 VAL B CA 1
ATOM 1994 C C . VAL B 1 59 ? 5.484 6.254 1.803 1 98.88 59 VAL B C 1
ATOM 1996 O O . VAL B 1 59 ? 5.672 5.773 0.683 1 98.88 59 VAL B O 1
ATOM 1999 N N . PHE B 1 60 ? 4.43 6.035 2.525 1 98.75 60 PHE B N 1
ATOM 2000 C CA . PHE B 1 60 ? 3.182 5.457 2.043 1 98.75 60 PHE B CA 1
ATOM 2001 C C . PHE B 1 60 ? 2.131 6.539 1.827 1 98.75 60 PHE B C 1
ATOM 2003 O O . PHE B 1 60 ? 1.54 7.035 2.787 1 98.75 60 PHE B O 1
ATOM 2010 N N . GLY B 1 61 ? 1.938 6.91 0.55 1 97.94 61 GLY B N 1
ATOM 2011 C CA . GLY B 1 61 ? 1.065 8.039 0.262 1 97.94 61 GLY B CA 1
ATOM 2012 C C . GLY B 1 61 ? -0.225 7.637 -0.426 1 97.94 61 GLY B C 1
ATOM 2013 O O . GLY B 1 61 ? -0.302 6.562 -1.032 1 97.94 61 GLY B O 1
ATOM 2014 N N . VAL B 1 62 ? -1.214 8.516 -0.322 1 96.75 62 VAL B N 1
ATOM 2015 C CA . VAL B 1 62 ? -2.486 8.273 -0.99 1 96.75 62 VAL B CA 1
ATOM 2016 C C . VAL B 1 62 ? -2.924 9.523 -1.745 1 96.75 62 VAL B C 1
ATOM 2018 O O . VAL B 1 62 ? -2.693 10.648 -1.285 1 96.75 62 VAL B O 1
ATOM 2021 N N . THR B 1 63 ? -3.459 9.328 -2.893 1 92.56 63 THR B N 1
ATOM 2022 C CA . THR B 1 63 ? -4.145 10.391 -3.621 1 92.56 63 THR B CA 1
ATOM 2023 C C . THR B 1 63 ? -5.469 9.883 -4.191 1 92.56 63 THR B C 1
ATOM 2025 O O . THR B 1 63 ? -5.598 8.711 -4.531 1 92.56 63 THR B O 1
ATOM 2028 N N . ALA B 1 64 ? -6.449 10.789 -4.289 1 87.25 64 ALA B N 1
ATOM 2029 C CA . ALA B 1 64 ? -7.742 10.438 -4.867 1 87.25 64 ALA B CA 1
ATOM 2030 C C . ALA B 1 64 ? -7.953 11.148 -6.203 1 87.25 64 ALA B C 1
ATOM 2032 O O . ALA B 1 64 ? -9.086 11.258 -6.684 1 87.25 64 ALA B O 1
ATOM 2033 N N . SER B 1 65 ? -6.926 11.641 -6.75 1 90.06 65 SER B N 1
ATOM 2034 C CA . SER B 1 65 ? -6.98 12.336 -8.031 1 90.06 65 SER B CA 1
ATOM 2035 C C . SER B 1 65 ? -6.277 11.539 -9.125 1 90.06 65 SER B C 1
ATOM 2037 O O . SER B 1 65 ? -5.059 11.344 -9.07 1 90.06 65 SER B O 1
ATOM 2039 N N . PRO B 1 66 ? -7.047 11.195 -10.156 1 91.06 66 PRO B N 1
ATOM 2040 C CA . PRO B 1 66 ? -6.418 10.445 -11.25 1 91.06 66 PRO B CA 1
ATOM 2041 C C . PRO B 1 66 ? -5.238 11.188 -11.875 1 91.06 66 PRO B C 1
ATOM 2043 O O . PRO B 1 66 ? -4.234 10.57 -12.234 1 91.06 66 PRO B O 1
ATOM 2046 N N . LYS B 1 67 ? -5.363 12.469 -11.953 1 91.44 67 LYS B N 1
ATOM 2047 C CA . LYS B 1 67 ? -4.277 13.25 -12.531 1 91.44 67 LYS B CA 1
ATOM 2048 C C . LYS B 1 67 ? -3.041 13.227 -11.633 1 91.44 67 LYS B C 1
ATOM 2050 O O . LYS B 1 67 ? -1.913 13.156 -12.125 1 91.44 67 LYS B O 1
ATOM 2055 N N . GLU B 1 68 ? -3.281 13.32 -10.352 1 92.06 68 GLU B N 1
ATOM 2056 C CA . GLU B 1 68 ? -2.164 13.25 -9.414 1 92.06 68 GLU B CA 1
ATOM 2057 C C . GLU B 1 68 ? -1.489 11.883 -9.469 1 92.06 68 GLU B C 1
ATOM 2059 O O . GLU B 1 68 ? -0.267 11.781 -9.344 1 92.06 68 GLU B O 1
ATOM 2064 N N . TYR B 1 69 ? -2.299 10.969 -9.688 1 93 69 TYR B N 1
ATOM 2065 C CA . TYR B 1 69 ? -1.709 9.641 -9.75 1 93 69 TYR B CA 1
ATOM 2066 C C . TYR B 1 69 ? -0.911 9.453 -11.039 1 93 69 TYR B C 1
ATOM 2068 O O . TYR B 1 69 ? 0.13 8.789 -11.039 1 93 69 TYR B O 1
ATOM 2076 N N . LYS B 1 70 ? -1.393 9.969 -12.117 1 93.12 70 LYS B N 1
ATOM 2077 C CA . LYS B 1 70 ? -0.627 9.938 -13.359 1 93.12 70 LYS B CA 1
ATOM 2078 C C . LYS B 1 70 ? 0.756 10.555 -13.172 1 93.12 70 LYS B C 1
ATOM 2080 O O . LYS B 1 70 ? 1.742 10.055 -13.719 1 93.12 70 LYS B O 1
ATOM 2085 N N . SER B 1 71 ? 0.813 11.578 -12.383 1 94.94 71 SER B N 1
ATOM 2086 C CA . SER B 1 71 ? 2.105 12.195 -12.094 1 94.94 71 SER B CA 1
ATOM 2087 C C . SER B 1 71 ? 3.01 11.242 -11.32 1 94.94 71 SER B C 1
ATOM 2089 O O . SER B 1 71 ? 4.23 11.258 -11.492 1 94.94 71 SER B O 1
ATOM 2091 N N . TYR B 1 72 ? 2.449 10.445 -10.508 1 95.56 72 TYR B N 1
ATOM 2092 C CA . TYR B 1 72 ? 3.219 9.43 -9.797 1 95.56 72 TYR B CA 1
ATOM 2093 C C . TYR B 1 72 ? 3.787 8.398 -10.766 1 95.56 72 TYR B C 1
ATOM 2095 O O . TYR B 1 72 ? 4.965 8.047 -10.688 1 95.56 72 TYR B O 1
ATOM 2103 N N . VAL B 1 73 ? 2.953 7.93 -11.633 1 94.69 73 VAL B N 1
ATOM 2104 C CA . VAL B 1 73 ? 3.383 6.965 -12.641 1 94.69 73 VAL B CA 1
ATOM 2105 C C . VAL B 1 73 ? 4.551 7.535 -13.438 1 94.69 73 VAL B C 1
ATOM 2107 O O . VAL B 1 73 ? 5.566 6.863 -13.633 1 94.69 73 VAL B O 1
ATOM 2110 N N . ASP B 1 74 ? 4.441 8.758 -13.836 1 94.75 74 ASP B N 1
ATOM 2111 C CA . ASP B 1 74 ? 5.508 9.43 -14.578 1 94.75 74 ASP B CA 1
ATOM 2112 C C . ASP B 1 74 ? 6.777 9.539 -13.742 1 94.75 74 ASP B C 1
ATOM 2114 O O . ASP B 1 74 ? 7.879 9.281 -14.234 1 94.75 74 ASP B O 1
ATOM 2118 N N . LEU B 1 75 ? 6.613 9.875 -12.516 1 95.81 75 LEU B N 1
ATOM 2119 C CA . LEU B 1 75 ? 7.738 10.047 -11.602 1 95.81 75 LEU B CA 1
ATOM 2120 C C . LEU B 1 75 ? 8.547 8.766 -11.477 1 95.81 75 LEU B C 1
ATOM 2122 O O . LEU B 1 75 ? 9.758 8.758 -11.719 1 95.81 75 LEU B O 1
ATOM 2126 N N . VAL B 1 76 ? 7.891 7.664 -11.227 1 94.56 76 VAL B N 1
ATOM 2127 C CA . VAL B 1 76 ? 8.609 6.438 -10.906 1 94.56 76 VAL B CA 1
ATOM 2128 C C . VAL B 1 76 ? 9.109 5.777 -12.188 1 94.56 76 VAL B C 1
ATOM 2130 O O . VAL B 1 76 ? 10.055 4.98 -12.156 1 94.56 76 VAL B O 1
ATOM 2133 N N . THR B 1 77 ? 8.469 6.102 -13.297 1 92.81 77 THR B N 1
ATOM 2134 C CA . THR B 1 77 ? 8.984 5.621 -14.57 1 92.81 77 THR B CA 1
ATOM 2135 C C . THR B 1 77 ? 10.289 6.32 -14.93 1 92.81 77 THR B C 1
ATOM 2137 O O . THR B 1 77 ? 11.227 5.684 -15.406 1 92.81 77 THR B O 1
ATOM 2140 N N . ARG B 1 78 ? 10.359 7.57 -14.586 1 93.69 78 ARG B N 1
ATOM 2141 C CA . ARG B 1 78 ? 11.539 8.375 -14.914 1 93.69 78 ARG B CA 1
ATOM 2142 C C . ARG B 1 78 ? 12.641 8.172 -13.883 1 93.69 78 ARG B C 1
ATOM 2144 O O . ARG B 1 78 ? 13.828 8.164 -14.227 1 93.69 78 ARG B O 1
ATOM 2151 N N . GLN B 1 79 ? 12.234 8.047 -12.695 1 94.94 79 GLN B N 1
ATOM 2152 C CA . GLN B 1 79 ? 13.156 7.883 -11.578 1 94.94 79 GLN B CA 1
ATOM 2153 C C . GLN B 1 79 ? 12.773 6.684 -10.719 1 94.94 79 GLN B C 1
ATOM 2155 O O . GLN B 1 79 ? 12.328 6.848 -9.578 1 94.94 79 GLN B O 1
ATOM 2160 N N . PRO B 1 80 ? 13.094 5.523 -11.195 1 94.06 80 PRO B N 1
ATOM 2161 C CA . PRO B 1 80 ? 12.609 4.316 -10.516 1 94.06 80 PRO B CA 1
ATOM 2162 C C . PRO B 1 80 ? 13.195 4.148 -9.125 1 94.06 80 PRO B C 1
ATOM 2164 O O . PRO B 1 80 ? 12.594 3.5 -8.266 1 94.06 80 PRO B O 1
ATOM 2167 N N . GLU B 1 81 ? 14.281 4.789 -8.828 1 93.81 81 GLU B N 1
ATOM 2168 C CA . GLU B 1 81 ? 14.914 4.668 -7.52 1 93.81 81 GLU B CA 1
ATOM 2169 C C . GLU B 1 81 ? 14.039 5.273 -6.426 1 93.81 81 GLU B C 1
ATOM 2171 O O . GLU B 1 81 ? 14.133 4.883 -5.262 1 93.81 81 GLU B O 1
ATOM 2176 N N . VAL B 1 82 ? 13.148 6.145 -6.785 1 96.06 82 VAL B N 1
ATOM 2177 C CA . VAL B 1 82 ? 12.242 6.777 -5.828 1 96.06 82 VAL B CA 1
ATOM 2178 C C . VAL B 1 82 ? 11.281 5.738 -5.258 1 96.06 82 VAL B C 1
ATOM 2180 O O . VAL B 1 82 ? 10.898 5.82 -4.086 1 96.06 82 VAL B O 1
ATOM 2183 N N . SER B 1 83 ? 11.016 4.727 -6.031 1 95.06 83 SER B N 1
ATOM 2184 C CA . SER B 1 83 ? 10.031 3.727 -5.629 1 95.06 83 SER B CA 1
ATOM 2185 C C . SER B 1 83 ? 10.609 2.775 -4.586 1 95.06 83 SER B C 1
ATOM 2187 O O . SER B 1 83 ? 9.875 1.984 -3.988 1 95.06 83 SER B O 1
ATOM 2189 N N . LYS B 1 84 ? 11.867 2.908 -4.328 1 96 84 LYS B N 1
ATOM 2190 C CA . LYS B 1 84 ? 12.492 2.102 -3.281 1 96 84 LYS B CA 1
ATOM 2191 C C . LYS B 1 84 ? 12.023 2.537 -1.897 1 96 84 LYS B C 1
ATOM 2193 O O . LYS B 1 84 ? 12.055 1.753 -0.947 1 96 84 LYS B O 1
ATOM 2198 N N . THR B 1 85 ? 11.594 3.826 -1.848 1 97.94 85 THR B N 1
ATOM 2199 C CA . THR B 1 85 ? 11.211 4.32 -0.53 1 97.94 85 THR B CA 1
ATOM 2200 C C . THR B 1 85 ? 9.859 5.023 -0.594 1 97.94 85 THR B C 1
ATOM 2202 O O . THR B 1 85 ? 9.336 5.477 0.429 1 97.94 85 THR B O 1
ATOM 2205 N N . TYR B 1 86 ? 9.281 5.09 -1.752 1 98.25 86 TYR B N 1
ATOM 2206 C CA . TYR B 1 86 ? 8.039 5.848 -1.892 1 98.25 86 TYR B CA 1
ATOM 2207 C C . TYR B 1 86 ? 6.992 5.043 -2.652 1 98.25 86 TYR B C 1
ATOM 2209 O O . TYR B 1 86 ? 7.219 4.648 -3.799 1 98.25 86 TYR B O 1
ATOM 2217 N N . LEU B 1 87 ? 5.91 4.781 -1.987 1 97.88 87 LEU B N 1
ATOM 2218 C CA . LEU B 1 87 ? 4.73 4.148 -2.57 1 97.88 87 LEU B CA 1
ATOM 2219 C C . LEU B 1 87 ? 3.512 5.055 -2.453 1 97.88 87 LEU B C 1
ATOM 2221 O O . LEU B 1 87 ? 3.164 5.496 -1.354 1 97.88 87 LEU B O 1
ATOM 2225 N N . ALA B 1 88 ? 2.941 5.32 -3.592 1 97.25 88 ALA B N 1
ATOM 2226 C CA . ALA B 1 88 ? 1.683 6.062 -3.604 1 97.25 88 ALA B CA 1
ATOM 2227 C C . ALA B 1 88 ? 0.58 5.258 -4.289 1 97.25 88 ALA B C 1
ATOM 2229 O O . ALA B 1 88 ? 0.81 4.641 -5.332 1 97.25 88 ALA B O 1
ATOM 2230 N N . TYR B 1 89 ? -0.557 5.273 -3.688 1 96.19 89 TYR B N 1
ATOM 2231 C CA . TYR B 1 89 ? -1.679 4.578 -4.309 1 96.19 89 TYR B CA 1
ATOM 2232 C C . TYR B 1 89 ? -2.857 5.523 -4.516 1 96.19 89 TYR B C 1
ATOM 2234 O O . TYR B 1 89 ? -2.939 6.574 -3.877 1 96.19 89 TYR B O 1
ATOM 2242 N N . PHE B 1 90 ? -3.682 5.152 -5.488 1 95.62 90 PHE B N 1
ATOM 2243 C CA . PHE B 1 90 ? -4.945 5.844 -5.715 1 95.62 90 PHE B CA 1
ATOM 2244 C C . PHE B 1 90 ? -6.043 5.273 -4.828 1 95.62 90 PHE B C 1
ATOM 2246 O O . PHE B 1 90 ? -6.289 4.062 -4.836 1 95.62 90 PHE B O 1
ATOM 2253 N N . GLY B 1 91 ? -6.68 6.195 -4.07 1 93.38 91 GLY B N 1
ATOM 2254 C CA . GLY B 1 91 ? -7.734 5.66 -3.225 1 93.38 91 GLY B CA 1
ATOM 2255 C C . GLY B 1 91 ? -8.43 6.723 -2.393 1 93.38 91 GLY B C 1
ATOM 2256 O O . GLY B 1 91 ? -8.047 7.891 -2.424 1 93.38 91 GLY B O 1
ATOM 2257 N N . ASP B 1 92 ? -9.484 6.277 -1.791 1 93.94 92 ASP B N 1
ATOM 2258 C CA . ASP B 1 92 ? -10.258 7.039 -0.819 1 93.94 92 ASP B CA 1
ATOM 2259 C C . ASP B 1 92 ? -9.797 6.746 0.606 1 93.94 92 ASP B C 1
ATOM 2261 O O . ASP B 1 92 ? -9.922 5.617 1.085 1 93.94 92 ASP B O 1
ATOM 2265 N N . ILE B 1 93 ? -9.289 7.777 1.244 1 95.94 93 ILE B N 1
ATOM 2266 C CA . ILE B 1 93 ? -8.766 7.578 2.59 1 95.94 93 ILE B CA 1
ATOM 2267 C C . ILE B 1 93 ? -9.859 7.023 3.494 1 95.94 93 ILE B C 1
ATOM 2269 O O . ILE B 1 93 ? -9.578 6.285 4.441 1 95.94 93 ILE B O 1
ATOM 2273 N N . TYR B 1 94 ? -11.078 7.215 3.152 1 96.81 94 TYR B N 1
ATOM 2274 C CA . TYR B 1 94 ? -12.203 6.852 4 1 96.81 94 TYR B CA 1
ATOM 2275 C C . TYR B 1 94 ? -12.555 5.379 3.842 1 96.81 94 TYR B C 1
ATOM 2277 O O . TYR B 1 94 ? -13.414 4.859 4.555 1 96.81 94 TYR B O 1
ATOM 2285 N N . THR B 1 95 ? -11.867 4.746 2.973 1 96.44 95 THR B N 1
ATOM 2286 C CA . THR B 1 95 ? -12.031 3.303 2.852 1 96.44 95 THR B CA 1
ATOM 2287 C C . THR B 1 95 ? -10.766 2.572 3.291 1 96.44 95 THR B C 1
ATOM 2289 O O . THR B 1 95 ? -10.625 1.371 3.057 1 96.44 95 THR B O 1
ATOM 2292 N N . SER B 1 96 ? -9.875 3.309 3.904 1 96.56 96 SER B N 1
ATOM 2293 C CA . SER B 1 96 ? -8.641 2.695 4.379 1 96.56 96 SER B CA 1
ATOM 2294 C C . SER B 1 96 ? -8.93 1.505 5.289 1 96.56 96 SER B C 1
ATOM 2296 O O . SER B 1 96 ? -9.852 1.548 6.102 1 96.56 96 SER B O 1
ATOM 2298 N N . ASN B 1 97 ? -8.133 0.511 5.145 1 97 97 ASN B N 1
ATOM 2299 C CA . ASN B 1 97 ? -8.297 -0.761 5.84 1 97 97 ASN B CA 1
ATOM 2300 C C . ASN B 1 97 ? -7.062 -1.106 6.676 1 97 97 ASN B C 1
ATOM 2302 O O . ASN B 1 97 ? -5.953 -1.188 6.145 1 97 97 ASN B O 1
ATOM 2306 N N . SER B 1 98 ? -7.285 -1.387 7.934 1 97 98 SER B N 1
ATOM 2307 C CA . SER B 1 98 ? -6.215 -1.667 8.891 1 97 98 SER B CA 1
ATOM 2308 C C . SER B 1 98 ? -5.336 -2.818 8.414 1 97 98 SER B C 1
ATOM 2310 O O . SER B 1 98 ? -4.121 -2.803 8.609 1 97 98 SER B O 1
ATOM 2312 N N . ASP B 1 99 ? -5.895 -3.746 7.781 1 95.94 99 ASP B N 1
ATOM 2313 C CA . ASP B 1 99 ? -5.195 -4.965 7.395 1 95.94 99 ASP B CA 1
ATOM 2314 C C . ASP B 1 99 ? -4.281 -4.723 6.199 1 95.94 99 ASP B C 1
ATOM 2316 O O . ASP B 1 99 ? -3.438 -5.562 5.871 1 95.94 99 ASP B O 1
ATOM 2320 N N . LEU B 1 100 ? -4.367 -3.561 5.602 1 96.5 100 LEU B N 1
ATOM 2321 C CA . LEU B 1 100 ? -3.57 -3.238 4.422 1 96.5 100 LEU B CA 1
ATOM 2322 C C . LEU B 1 100 ? -2.49 -2.217 4.758 1 96.5 100 LEU B C 1
ATOM 2324 O O . LEU B 1 100 ? -1.797 -1.725 3.863 1 96.5 100 LEU B O 1
ATOM 2328 N N . LEU B 1 101 ? -2.404 -1.901 6.012 1 97.38 101 LEU B N 1
ATOM 2329 C CA . LEU B 1 101 ? -1.475 -0.856 6.426 1 97.38 101 LEU B CA 1
ATOM 2330 C C . LEU B 1 101 ? -0.408 -1.417 7.359 1 97.38 101 LEU B C 1
ATOM 2332 O O . LEU B 1 101 ? -0.715 -2.205 8.258 1 97.38 101 LEU B O 1
ATOM 2336 N N . PRO B 1 102 ? 0.864 -1.036 7.152 1 96.75 102 PRO B N 1
ATOM 2337 C CA . PRO B 1 102 ? 1.874 -1.28 8.188 1 96.75 102 PRO B CA 1
ATOM 2338 C C . PRO B 1 102 ? 1.8 -0.276 9.336 1 96.75 102 PRO B C 1
ATOM 2340 O O . PRO B 1 102 ? 0.822 0.467 9.445 1 96.75 102 PRO B O 1
ATOM 2343 N N . ALA B 1 103 ? 2.752 -0.394 10.273 1 97.69 103 ALA B N 1
ATOM 2344 C CA . ALA B 1 103 ? 2.922 0.63 11.297 1 97.69 103 ALA B CA 1
ATOM 2345 C C . ALA B 1 103 ? 3.783 1.781 10.789 1 97.69 103 ALA B C 1
ATOM 2347 O O . ALA B 1 103 ? 4.703 1.571 9.992 1 97.69 103 ALA B O 1
ATOM 2348 N N . PHE B 1 104 ? 3.508 2.955 11.289 1 98.69 104 PHE B N 1
ATOM 2349 C CA . PHE B 1 104 ? 4.227 4.145 10.844 1 98.69 104 PHE B CA 1
ATOM 2350 C C . PHE B 1 104 ? 4.84 4.879 12.031 1 98.69 104 PHE B C 1
ATOM 2352 O O . PHE B 1 104 ? 4.281 4.867 13.133 1 98.69 104 PHE B O 1
ATOM 2359 N N . ASP B 1 105 ? 5.938 5.492 11.797 1 98.75 105 ASP B N 1
ATOM 2360 C CA . ASP B 1 105 ? 6.547 6.367 12.789 1 98.75 105 ASP B CA 1
ATOM 2361 C C . ASP B 1 105 ? 5.914 7.758 12.766 1 98.75 105 ASP B C 1
ATOM 2363 O O . ASP B 1 105 ? 5.871 8.445 13.789 1 98.75 105 ASP B O 1
ATOM 2367 N N . VAL B 1 106 ? 5.449 8.172 11.609 1 98.88 106 VAL B N 1
ATOM 2368 C CA . VAL B 1 106 ? 4.809 9.469 11.445 1 98.88 106 VAL B CA 1
ATOM 2369 C C . VAL B 1 106 ? 3.594 9.336 10.523 1 98.88 106 VAL B C 1
ATOM 2371 O O . VAL B 1 106 ? 3.662 8.672 9.492 1 98.88 106 VAL B O 1
ATOM 2374 N N . VAL B 1 107 ? 2.523 9.969 10.945 1 98.88 107 VAL B N 1
ATOM 2375 C CA . VAL B 1 107 ? 1.317 10.047 10.125 1 98.88 107 VAL B CA 1
ATOM 2376 C C . VAL B 1 107 ? 0.932 11.516 9.922 1 98.88 107 VAL B C 1
ATOM 2378 O O . VAL B 1 107 ? 0.891 12.289 10.883 1 98.88 107 VAL B O 1
ATOM 2381 N N . THR B 1 108 ? 0.701 11.883 8.656 1 98.88 108 THR B N 1
ATOM 2382 C CA . THR B 1 108 ? 0.21 13.227 8.375 1 98.88 108 THR B CA 1
ATOM 2383 C C . THR B 1 108 ? -1.249 13.188 7.926 1 98.88 108 THR B C 1
ATOM 2385 O O . THR B 1 108 ? -1.592 12.5 6.965 1 98.88 108 THR B O 1
ATOM 2388 N N . LEU B 1 109 ? -2.078 13.906 8.602 1 98.56 109 LEU B N 1
ATOM 2389 C CA . LEU B 1 109 ? -3.482 14.078 8.25 1 98.56 109 LEU B CA 1
ATOM 2390 C C . LEU B 1 109 ? -3.797 15.547 7.988 1 98.56 109 LEU B C 1
ATOM 2392 O O . LEU B 1 109 ? -4.77 16.078 8.523 1 98.56 109 LEU B O 1
ATOM 2396 N N . PHE B 1 110 ? -3.076 16.125 7.113 1 97.56 110 PHE B N 1
ATOM 2397 C CA . PHE B 1 110 ? -3.074 17.562 6.859 1 97.56 110 PHE B CA 1
ATOM 2398 C C . PHE B 1 110 ? -4.422 18.016 6.312 1 97.56 110 PHE B C 1
ATOM 2400 O O . PHE B 1 110 ? -4.816 19.172 6.496 1 97.56 110 PHE B O 1
ATOM 2407 N N . HIS B 1 111 ? -5.094 17.109 5.695 1 94.56 111 HIS B N 1
ATOM 2408 C CA . HIS B 1 111 ? -6.293 17.531 4.973 1 94.56 111 HIS B CA 1
ATOM 2409 C C . HIS B 1 111 ? -7.531 16.828 5.516 1 94.56 111 HIS B C 1
ATOM 2411 O O . HIS B 1 111 ? -8.492 16.578 4.777 1 94.56 111 HIS B O 1
ATOM 2417 N N . LEU B 1 112 ? -7.453 16.516 6.715 1 97 112 LEU B N 1
ATOM 2418 C CA . LEU B 1 112 ? -8.594 15.945 7.426 1 97 112 LEU B CA 1
ATOM 2419 C C . LEU B 1 112 ? -9.828 16.828 7.27 1 97 112 LEU B C 1
ATOM 2421 O O . LEU B 1 112 ? -9.742 18.047 7.395 1 97 112 LEU B O 1
ATOM 2425 N N . CYS B 1 113 ? -11 16.188 6.906 1 96.25 113 CYS B N 1
ATOM 2426 C CA . CYS B 1 113 ? -12.32 16.797 6.781 1 96.25 113 CYS B CA 1
ATOM 2427 C C . CYS B 1 113 ? -12.469 17.5 5.441 1 96.25 113 CYS B C 1
ATOM 2429 O O . CYS B 1 113 ? -13.516 18.078 5.148 1 96.25 113 CYS B O 1
ATOM 2431 N N . GLU B 1 114 ? -11.5 17.469 4.559 1 93 114 GLU B N 1
ATOM 2432 C CA . GLU B 1 114 ? -11.586 18.203 3.303 1 93 114 GLU B CA 1
ATOM 2433 C C . GLU B 1 114 ? -12.375 17.422 2.258 1 93 114 GLU B C 1
ATOM 2435 O O . GLU B 1 114 ? -12.977 18.016 1.356 1 93 114 GLU B O 1
ATOM 2440 N N . PHE B 1 115 ? -12.438 16.141 2.422 1 91.19 115 PHE B N 1
ATOM 2441 C CA . PHE B 1 115 ? -12.828 15.375 1.24 1 91.19 115 PHE B CA 1
ATOM 2442 C C . PHE B 1 115 ? -14.055 14.523 1.527 1 91.19 115 PHE B C 1
ATOM 2444 O O . PHE B 1 115 ? -14.57 13.852 0.632 1 91.19 115 PHE B O 1
ATOM 2451 N N . ARG B 1 116 ? -14.5 14.57 2.691 1 91.81 116 ARG B N 1
ATOM 2452 C CA . ARG B 1 116 ? -15.656 13.742 3.014 1 91.81 116 ARG B CA 1
ATOM 2453 C C . ARG B 1 116 ? -16.953 14.484 2.719 1 91.81 116 ARG B C 1
ATOM 2455 O O . ARG B 1 116 ? -17.094 15.664 3.043 1 91.81 116 ARG B O 1
ATOM 2462 N N . ASP B 1 117 ? -17.828 13.797 2.133 1 88.25 117 ASP B N 1
ATOM 2463 C CA . ASP B 1 117 ? -19.188 14.305 1.968 1 88.25 117 ASP B CA 1
ATOM 2464 C C . ASP B 1 117 ? -20.219 13.172 2.016 1 88.25 117 ASP B C 1
ATOM 2466 O O . ASP B 1 117 ? -19.906 12.062 2.455 1 88.25 117 ASP B O 1
ATOM 2470 N N . GLU B 1 118 ? -21.438 13.438 1.676 1 90.19 118 GLU B N 1
ATOM 2471 C CA . GLU B 1 118 ? -22.531 12.492 1.822 1 90.19 118 GLU B CA 1
ATOM 2472 C C . GLU B 1 118 ? -22.344 11.281 0.91 1 90.19 118 GLU B C 1
ATOM 2474 O O . GLU B 1 118 ? -22.781 10.18 1.231 1 90.19 118 GLU B O 1
ATOM 2479 N N . THR B 1 119 ? -21.656 11.453 -0.168 1 89.88 119 THR B N 1
ATOM 2480 C CA . THR B 1 119 ? -21.453 10.359 -1.111 1 89.88 119 THR B CA 1
ATOM 2481 C C . THR B 1 119 ? -20.641 9.242 -0.471 1 89.88 119 THR B C 1
ATOM 2483 O O . THR B 1 119 ? -20.891 8.062 -0.719 1 89.88 119 THR B O 1
ATOM 2486 N N . ASN B 1 120 ? -19.734 9.609 0.387 1 92.5 120 ASN B N 1
ATOM 2487 C CA . ASN B 1 120 ? -18.906 8.609 1.064 1 92.5 120 ASN B CA 1
ATOM 2488 C C . ASN B 1 120 ? -19.75 7.703 1.952 1 92.5 120 ASN B C 1
ATOM 2490 O O . ASN B 1 120 ? -19.469 6.512 2.08 1 92.5 120 ASN B O 1
ATOM 2494 N N . SER B 1 121 ? -20.812 8.234 2.465 1 91.88 121 SER B N 1
ATOM 2495 C CA . SER B 1 121 ? -21.672 7.473 3.365 1 91.88 121 SER B CA 1
ATOM 2496 C C . SER B 1 121 ? -22.438 6.387 2.615 1 91.88 121 SER B C 1
ATOM 2498 O O . SER B 1 121 ? -22.75 5.336 3.18 1 91.88 121 SER B O 1
ATOM 2500 N N . ARG B 1 122 ? -22.641 6.648 1.382 1 91.31 122 ARG B N 1
ATOM 2501 C CA . ARG B 1 122 ? -23.453 5.746 0.581 1 91.31 122 ARG B CA 1
ATOM 2502 C C . ARG B 1 122 ? -22.781 4.387 0.426 1 91.31 122 ARG B C 1
ATOM 2504 O O . ARG B 1 122 ? -23.453 3.373 0.229 1 91.31 122 ARG B O 1
ATOM 2511 N N . TYR B 1 123 ? -21.484 4.422 0.543 1 91.25 123 TYR B N 1
ATOM 2512 C CA . TYR B 1 123 ? -20.812 3.135 0.409 1 91.25 123 TYR B CA 1
ATOM 2513 C C . TYR B 1 123 ? -20.141 2.738 1.713 1 91.25 123 TYR B C 1
ATOM 2515 O O . TYR B 1 123 ? -19.203 1.938 1.71 1 91.25 123 TYR B O 1
ATOM 2523 N N . GLY B 1 124 ? -20.578 3.307 2.773 1 92.5 124 GLY B N 1
ATOM 2524 C CA . GLY B 1 124 ? -20.156 2.887 4.102 1 92.5 124 GLY B CA 1
ATOM 2525 C C . GLY B 1 124 ? -18.734 3.291 4.441 1 92.5 124 GLY B C 1
ATOM 2526 O O . GLY B 1 124 ? -18.047 2.586 5.176 1 92.5 124 GLY B O 1
ATOM 2527 N N . ALA B 1 125 ? -18.297 4.383 3.928 1 95.56 125 ALA B N 1
ATOM 2528 C CA . ALA B 1 125 ? -16.938 4.867 4.199 1 95.56 125 ALA B CA 1
ATOM 2529 C C . ALA B 1 125 ? -16.828 5.41 5.621 1 95.56 125 ALA B C 1
ATOM 2531 O O . ALA B 1 125 ? -17.844 5.742 6.246 1 95.56 125 ALA B O 1
ATOM 2532 N N . LYS B 1 126 ? -15.711 5.461 6.125 1 97.38 126 LYS B N 1
ATOM 2533 C CA . LYS B 1 126 ? -15.406 5.949 7.469 1 97.38 126 LYS B CA 1
ATOM 2534 C C . LYS B 1 126 ? -15.664 7.449 7.582 1 97.38 126 LYS B C 1
ATOM 2536 O O . LYS B 1 126 ? -15.664 8.164 6.574 1 97.38 126 LYS B O 1
ATOM 2541 N N . THR B 1 127 ? -15.961 7.812 8.789 1 97.25 127 THR B N 1
ATOM 2542 C CA . THR B 1 127 ? -15.977 9.234 9.117 1 97.25 127 THR B CA 1
ATOM 2543 C C . THR B 1 127 ? -14.555 9.758 9.328 1 97.25 127 THR B C 1
ATOM 2545 O O . THR B 1 127 ? -13.609 8.977 9.422 1 97.25 127 THR B O 1
ATOM 2548 N N . ASP B 1 128 ? -14.461 11.07 9.422 1 97.75 128 ASP B N 1
ATOM 2549 C CA . ASP B 1 128 ? -13.164 11.664 9.711 1 97.75 128 ASP B CA 1
ATOM 2550 C C . ASP B 1 128 ? -12.641 11.211 11.07 1 97.75 128 ASP B C 1
ATOM 2552 O O . ASP B 1 128 ? -11.445 10.945 11.227 1 97.75 128 ASP B O 1
ATOM 2556 N N . ALA B 1 129 ? -13.5 11.102 12.008 1 98.31 129 ALA B N 1
ATOM 2557 C CA . ALA B 1 129 ? -13.102 10.625 13.336 1 98.31 129 ALA B CA 1
ATOM 2558 C C . ALA B 1 129 ? -12.578 9.195 13.273 1 98.31 129 ALA B C 1
ATOM 2560 O O . ALA B 1 129 ? -11.578 8.859 13.914 1 98.31 129 ALA B O 1
ATOM 2561 N N . GLU B 1 130 ? -13.234 8.406 12.484 1 98.12 130 GLU B N 1
ATOM 2562 C CA . GLU B 1 130 ? -12.828 7.008 12.344 1 98.12 130 GLU B CA 1
ATOM 2563 C C . GLU B 1 130 ? -11.492 6.895 11.617 1 98.12 130 GLU B C 1
ATOM 2565 O O . GLU B 1 130 ? -10.672 6.027 11.938 1 98.12 130 GLU B O 1
ATOM 2570 N N . VAL B 1 131 ? -11.281 7.754 10.633 1 98.25 131 VAL B N 1
ATOM 2571 C CA . VAL B 1 131 ? -10.016 7.781 9.906 1 98.25 131 VAL B CA 1
ATOM 2572 C C . VAL B 1 131 ? -8.891 8.18 10.859 1 98.25 131 VAL B C 1
ATOM 2574 O O . VAL B 1 131 ? -7.832 7.543 10.883 1 98.25 131 VAL B O 1
ATOM 2577 N N . LEU B 1 132 ? -9.125 9.188 11.609 1 98.69 132 LEU B N 1
ATOM 2578 C CA . LEU B 1 132 ? -8.141 9.617 12.602 1 98.69 132 LEU B CA 1
ATOM 2579 C C . LEU B 1 132 ? -7.809 8.484 13.562 1 98.69 132 LEU B C 1
ATOM 2581 O O . LEU B 1 132 ? -6.637 8.203 13.812 1 98.69 132 LEU B O 1
ATOM 2585 N N . ASP B 1 133 ? -8.781 7.832 14.031 1 98.44 133 ASP B N 1
ATOM 2586 C CA . ASP B 1 133 ? -8.586 6.727 14.969 1 98.44 133 ASP B CA 1
ATOM 2587 C C . ASP B 1 133 ? -7.785 5.598 14.32 1 98.44 133 ASP B C 1
ATOM 2589 O O . ASP B 1 133 ? -6.891 5.027 14.945 1 98.44 133 ASP B O 1
ATOM 2593 N N . LEU B 1 134 ? -8.117 5.297 13.117 1 98.44 134 LEU B N 1
ATOM 2594 C CA . LEU B 1 134 ? -7.438 4.234 12.391 1 98.44 134 LEU B CA 1
ATOM 2595 C C . LEU B 1 134 ? -5.941 4.516 12.281 1 98.44 134 LEU B C 1
ATOM 2597 O O . LEU B 1 134 ? -5.117 3.666 12.633 1 98.44 134 LEU B O 1
ATOM 2601 N N . PHE B 1 135 ? -5.598 5.684 11.867 1 98.69 135 PHE B N 1
ATOM 2602 C CA . PHE B 1 135 ? -4.195 5.988 11.609 1 98.69 135 PHE B CA 1
ATOM 2603 C C . PHE B 1 135 ? -3.445 6.234 12.914 1 98.69 135 PHE B C 1
ATOM 2605 O O . PHE B 1 135 ? -2.248 5.961 13.008 1 98.69 135 PHE B O 1
ATOM 2612 N N . ALA B 1 136 ? -4.191 6.664 13.945 1 98.62 136 ALA B N 1
ATOM 2613 C CA . ALA B 1 136 ? -3.576 6.734 15.273 1 98.62 136 ALA B CA 1
ATOM 2614 C C . ALA B 1 136 ? -3.162 5.348 15.758 1 98.62 136 ALA B C 1
ATOM 2616 O O . ALA B 1 136 ? -2.076 5.18 16.312 1 98.62 136 ALA B O 1
ATOM 2617 N N . ARG B 1 137 ? -3.953 4.383 15.508 1 97.62 137 ARG B N 1
ATOM 2618 C CA . ARG B 1 137 ? -3.658 3.014 15.914 1 97.62 137 ARG B CA 1
ATOM 2619 C C . ARG B 1 137 ? -2.471 2.455 15.141 1 97.62 137 ARG B C 1
ATOM 2621 O O . ARG B 1 137 ? -1.759 1.576 15.633 1 97.62 137 ARG B O 1
ATOM 2628 N N . HIS B 1 138 ? -2.24 3.014 13.961 1 98.12 138 HIS B N 1
ATOM 2629 C CA . HIS B 1 138 ? -1.14 2.547 13.125 1 98.12 138 HIS B CA 1
ATOM 2630 C C . HIS B 1 138 ? 0.112 3.391 13.344 1 98.12 138 HIS B C 1
ATOM 2632 O O . HIS B 1 138 ? 1.093 3.254 12.609 1 98.12 138 HIS B O 1
ATOM 2638 N N . THR B 1 139 ? 0.034 4.285 14.281 1 98.5 139 THR B N 1
ATOM 2639 C CA . THR B 1 139 ? 1.223 5.039 14.664 1 98.5 139 THR B CA 1
ATOM 2640 C C . THR B 1 139 ? 2.012 4.297 15.742 1 98.5 139 THR B C 1
ATOM 2642 O O . THR B 1 139 ? 1.451 3.9 16.766 1 98.5 139 THR B O 1
ATOM 2645 N N . ALA B 1 140 ? 3.295 4.117 15.5 1 97.81 140 ALA B N 1
ATOM 2646 C CA . ALA B 1 140 ? 4.164 3.361 16.391 1 97.81 140 ALA B CA 1
ATOM 2647 C C . ALA B 1 140 ? 4.387 4.105 17.703 1 97.81 140 ALA B C 1
ATOM 2649 O O . ALA B 1 140 ? 4.113 5.305 17.797 1 97.81 140 ALA B O 1
ATOM 2650 N N . ARG B 1 141 ? 4.859 3.266 18.625 1 96.81 141 ARG B N 1
ATOM 2651 C CA . ARG B 1 141 ? 5.273 3.881 19.875 1 96.81 141 ARG B CA 1
ATOM 2652 C C . ARG B 1 141 ? 6.277 5.004 19.641 1 96.81 141 ARG B C 1
ATOM 2654 O O . ARG B 1 141 ? 7.184 4.863 18.812 1 96.81 141 ARG B O 1
ATOM 2661 N N . GLU B 1 142 ? 6.039 6.164 20.328 1 97.31 142 GLU B N 1
ATOM 2662 C CA . GLU B 1 142 ? 6.879 7.355 20.234 1 97.31 142 GLU B CA 1
ATOM 2663 C C . GLU B 1 142 ? 6.762 8.016 18.859 1 97.31 142 GLU B C 1
ATOM 2665 O O . GLU B 1 142 ? 7.523 8.922 18.531 1 97.31 142 GLU B O 1
ATOM 2670 N N . GLY B 1 143 ? 5.816 7.504 18.094 1 98.56 143 GLY B N 1
ATOM 2671 C CA . GLY B 1 143 ? 5.57 8.102 16.781 1 98.56 143 GLY B CA 1
ATOM 2672 C C . GLY B 1 143 ? 4.801 9.406 16.859 1 98.56 143 GLY B C 1
ATOM 2673 O O . GLY B 1 143 ? 4.461 9.867 17.953 1 98.56 143 GLY B O 1
ATOM 2674 N N . HIS B 1 144 ? 4.562 10.031 15.688 1 98.81 144 HIS B N 1
ATOM 2675 C CA . HIS B 1 144 ? 3.955 11.359 15.641 1 98.81 144 HIS B CA 1
ATOM 2676 C C . HIS B 1 144 ? 2.738 11.375 14.719 1 98.81 144 HIS B C 1
ATOM 2678 O O . HIS B 1 144 ? 2.709 10.68 13.703 1 98.81 144 HIS B O 1
ATOM 2684 N N . LEU B 1 145 ? 1.818 12.148 15.102 1 98.81 145 LEU B N 1
ATOM 2685 C CA . LEU B 1 145 ? 0.668 12.5 14.273 1 98.81 145 LEU B CA 1
ATOM 2686 C C . LEU B 1 145 ? 0.594 14.008 14.055 1 98.81 145 LEU B C 1
ATOM 2688 O O . LEU B 1 145 ? 0.625 14.781 15.016 1 98.81 145 LEU B O 1
ATOM 2692 N N . LEU B 1 146 ? 0.531 14.414 12.758 1 98.88 146 LEU B N 1
ATOM 2693 C CA . LEU B 1 146 ? 0.596 15.836 12.445 1 98.88 146 LEU B CA 1
ATOM 2694 C C . LEU B 1 146 ? -0.666 16.297 11.727 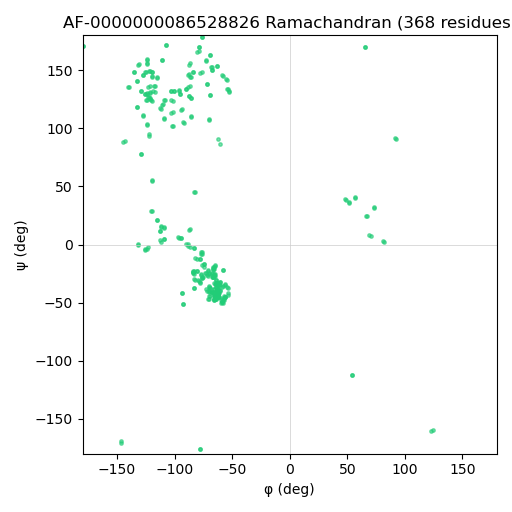1 98.88 146 LEU B C 1
ATOM 2696 O O . LEU B 1 146 ? -1.19 15.57 10.867 1 98.88 146 LEU B O 1
ATOM 2700 N N . PHE B 1 147 ? -1.049 17.484 12.023 1 98.81 147 PHE B N 1
ATOM 2701 C CA . PHE B 1 147 ? -2.141 18.188 11.359 1 98.81 147 PHE B CA 1
ATOM 2702 C C . PHE B 1 147 ? -1.665 19.516 10.797 1 98.81 147 PHE B C 1
ATOM 2704 O O . PHE B 1 147 ? -0.623 20.031 11.203 1 98.81 147 PHE B O 1
ATOM 2711 N N . TYR B 1 148 ? -2.393 20.016 9.867 1 98.5 148 TYR B N 1
ATOM 2712 C CA . TYR B 1 148 ? -2.074 21.281 9.219 1 98.5 148 TYR B CA 1
ATOM 2713 C C . TYR B 1 148 ? -3.109 22.344 9.562 1 98.5 148 TYR B C 1
ATOM 2715 O O . TYR B 1 148 ? -4.262 22.266 9.133 1 98.5 148 TYR B O 1
ATOM 2723 N N . LYS B 1 149 ? -2.697 23.375 10.211 1 97.94 149 LYS B N 1
ATOM 2724 C CA . LYS B 1 149 ? -3.594 24.391 10.742 1 97.94 149 LYS B CA 1
ATOM 2725 C C . LYS B 1 149 ? -4.098 25.312 9.625 1 97.94 149 LYS B C 1
ATOM 2727 O O . LYS B 1 149 ? -5.074 26.047 9.805 1 97.94 149 LYS B O 1
ATOM 2732 N N . GLY B 1 150 ? -3.414 25.297 8.516 1 96.62 150 GLY B N 1
ATOM 2733 C CA . GLY B 1 150 ? -3.803 26.156 7.41 1 96.62 150 GLY B CA 1
ATOM 2734 C C . GLY B 1 150 ? -4.793 25.5 6.465 1 96.62 150 GLY B C 1
ATOM 2735 O O . GLY B 1 150 ? -5.191 26.109 5.465 1 96.62 150 GLY B O 1
ATOM 2736 N N . SER B 1 151 ? -5.18 24.281 6.75 1 95.5 151 SER B N 1
ATOM 2737 C CA . SER B 1 151 ? -6.148 23.594 5.914 1 95.5 151 SER B CA 1
ATOM 2738 C C . SER B 1 151 ? -7.461 24.359 5.828 1 95.5 151 SER B C 1
ATOM 2740 O O . SER B 1 151 ? -7.918 24.938 6.82 1 95.5 151 SER B O 1
ATOM 2742 N N . SER B 1 152 ? -8.109 24.297 4.68 1 93.25 152 SER B N 1
ATOM 2743 C CA . SER B 1 152 ? -9.398 24.953 4.504 1 93.25 152 SER B CA 1
ATOM 2744 C C . SER B 1 152 ? -10.469 24.328 5.398 1 93.25 152 SER B C 1
ATOM 2746 O O . SER B 1 152 ? -11.477 24.969 5.707 1 93.25 152 SER B O 1
ATOM 2748 N N . ALA B 1 153 ? -10.188 23.109 5.883 1 96 153 ALA B N 1
ATOM 2749 C CA . ALA B 1 153 ? -11.172 22.406 6.707 1 96 153 ALA B CA 1
ATOM 2750 C C . ALA B 1 153 ? -10.711 22.344 8.164 1 96 153 ALA B C 1
ATOM 2752 O O . ALA B 1 153 ? -11.266 21.578 8.961 1 96 153 ALA B O 1
ATOM 2753 N N . TYR B 1 154 ? -9.75 23.094 8.531 1 97.44 154 TYR B N 1
ATOM 2754 C CA . TYR B 1 154 ? -9.188 22.969 9.867 1 97.44 154 TYR B CA 1
ATOM 2755 C C . TYR B 1 154 ? -10.227 23.297 10.93 1 97.44 154 TYR B C 1
ATOM 2757 O O . TYR B 1 154 ? -10.25 22.672 12 1 97.44 154 TYR B O 1
ATOM 2765 N N . ARG B 1 155 ? -11.07 24.219 10.641 1 97.81 155 ARG B N 1
ATOM 2766 C CA . ARG B 1 155 ? -12.102 24.594 11.602 1 97.81 155 ARG B CA 1
ATOM 2767 C C . ARG B 1 155 ? -13.039 23.422 11.883 1 97.81 155 ARG B C 1
ATOM 2769 O O . ARG B 1 155 ? -13.531 23.266 13.008 1 97.81 155 ARG B O 1
ATOM 2776 N N . LYS B 1 156 ? -13.258 22.656 10.914 1 97.5 156 LYS B N 1
ATOM 2777 C CA . LYS B 1 156 ? -14.086 21.469 11.07 1 97.5 156 LYS B CA 1
ATOM 2778 C C . LYS B 1 156 ? -13.305 20.344 11.742 1 97.5 156 LYS B C 1
ATOM 2780 O O . LYS B 1 156 ? -13.875 19.547 12.492 1 97.5 156 LYS B O 1
ATOM 2785 N N . ALA B 1 157 ? -12.031 20.281 11.508 1 98.38 157 ALA B N 1
ATOM 2786 C CA . ALA B 1 157 ? -11.188 19.203 11.984 1 98.38 157 ALA B CA 1
ATOM 2787 C C . ALA B 1 157 ? -10.82 19.406 13.453 1 98.38 157 ALA B C 1
ATOM 2789 O O . ALA B 1 157 ? -10.68 18.438 14.203 1 98.38 157 ALA B O 1
ATOM 2790 N N . GLU B 1 158 ? -10.734 20.609 13.828 1 98.38 158 GLU B N 1
ATOM 2791 C CA . GLU B 1 158 ? -10.195 20.953 15.141 1 98.38 158 GLU B CA 1
ATOM 2792 C C . GLU B 1 158 ? -11.016 20.312 16.25 1 98.38 158 GLU B C 1
ATOM 2794 O O . GLU B 1 158 ? -10.461 19.672 17.156 1 98.38 158 GLU B O 1
ATOM 2799 N N . PRO B 1 159 ? -12.359 20.391 16.25 1 98.25 159 PRO B N 1
ATOM 2800 C CA . PRO B 1 159 ? -13.125 19.734 17.312 1 98.25 159 PRO B CA 1
ATOM 2801 C C . PRO B 1 159 ? -12.945 18.219 17.312 1 98.25 159 PRO B C 1
ATOM 2803 O O . PRO B 1 159 ? -12.992 17.594 18.375 1 98.25 159 PRO B O 1
ATOM 2806 N N . ILE B 1 160 ? -12.766 17.625 16.172 1 98.44 160 ILE B N 1
ATOM 2807 C CA . ILE B 1 160 ? -12.539 16.188 16.062 1 98.44 160 ILE B CA 1
ATOM 2808 C C . ILE B 1 160 ? -11.195 15.828 16.688 1 98.44 160 ILE B C 1
ATOM 2810 O O . ILE B 1 160 ? -11.086 14.859 17.438 1 98.44 160 ILE B O 1
ATOM 2814 N N . ILE B 1 161 ? -10.219 16.641 16.438 1 98.62 161 ILE B N 1
ATOM 2815 C CA . ILE B 1 161 ? -8.875 16.438 16.969 1 98.62 161 ILE B CA 1
ATOM 2816 C C . ILE B 1 161 ? -8.891 16.578 18.484 1 98.62 161 ILE B C 1
ATOM 2818 O O . ILE B 1 161 ? -8.305 15.75 19.203 1 98.62 161 ILE B O 1
ATOM 2822 N N . GLU B 1 162 ? -9.586 17.578 18.953 1 98.19 162 GLU B N 1
ATOM 2823 C CA . GLU B 1 162 ? -9.656 17.812 20.391 1 98.19 162 GLU B CA 1
ATOM 2824 C C . GLU B 1 162 ? -10.336 16.672 21.109 1 98.19 162 GLU B C 1
ATOM 2826 O O . GLU B 1 162 ? -9.875 16.219 22.172 1 98.19 162 GLU B O 1
ATOM 2831 N N . GLN B 1 163 ? -11.406 16.25 20.531 1 98.06 163 GLN B N 1
ATOM 2832 C CA . GLN B 1 163 ? -12.125 15.133 21.125 1 98.06 163 GLN B CA 1
ATOM 2833 C C . GLN B 1 163 ? -11.266 13.875 21.141 1 98.06 163 GLN B C 1
ATOM 2835 O O . GLN B 1 163 ? -11.234 13.148 22.141 1 98.06 163 GLN B O 1
ATOM 2840 N N . TRP B 1 164 ? -10.625 13.625 20.047 1 98.06 164 TRP B N 1
ATOM 2841 C CA . TRP B 1 164 ? -9.727 12.477 19.938 1 98.06 164 TRP B CA 1
ATOM 2842 C C . TRP B 1 164 ? -8.586 12.586 20.938 1 98.06 164 TRP B C 1
ATOM 2844 O O . TRP B 1 164 ? -8.305 11.633 21.672 1 98.06 164 TRP B O 1
ATOM 2854 N N . ALA B 1 165 ? -7.973 13.688 21.078 1 97.25 165 ALA B N 1
ATOM 2855 C CA . ALA B 1 165 ? -6.797 13.906 21.906 1 97.25 165 ALA B CA 1
ATOM 2856 C C . ALA B 1 165 ? -7.141 13.742 23.391 1 97.25 165 ALA B C 1
ATOM 2858 O O . ALA B 1 165 ? -6.289 13.336 24.188 1 97.25 165 ALA B O 1
ATOM 2859 N N . ALA B 1 166 ? -8.344 14 23.734 1 96.12 166 ALA B N 1
ATOM 2860 C CA . ALA B 1 166 ? -8.781 13.914 25.125 1 96.12 166 ALA B CA 1
ATOM 2861 C C . ALA B 1 166 ? -8.742 12.469 25.625 1 96.12 166 ALA B C 1
ATOM 2863 O O . ALA B 1 166 ? -8.625 12.227 26.828 1 96.12 166 ALA B O 1
ATOM 2864 N N . ASN B 1 167 ? -8.75 11.523 24.688 1 94.44 167 ASN B N 1
ATOM 2865 C CA . ASN B 1 167 ? -8.867 10.125 25.094 1 94.44 167 ASN B CA 1
ATOM 2866 C C . ASN B 1 167 ? -7.734 9.281 24.516 1 94.44 167 ASN B C 1
ATOM 2868 O O . ASN B 1 167 ? -7.621 8.094 24.844 1 94.44 167 ASN B O 1
ATOM 2872 N N . ALA B 1 168 ? -6.973 9.914 23.75 1 95.12 168 ALA B N 1
ATOM 2873 C CA . ALA B 1 168 ? -5.926 9.172 23.062 1 95.12 168 ALA B CA 1
ATOM 2874 C C . ALA B 1 168 ? -4.664 9.078 23.906 1 95.12 168 ALA B C 1
ATOM 2876 O O . ALA B 1 168 ? -4.492 9.844 24.859 1 95.12 168 ALA B O 1
ATOM 2877 N N . ASP B 1 169 ? -3.867 8.047 23.656 1 97.06 169 ASP B N 1
ATOM 2878 C CA . ASP B 1 169 ? -2.557 7.922 24.281 1 97.06 169 ASP B CA 1
ATOM 2879 C C . ASP B 1 169 ? -1.509 8.75 23.531 1 97.06 169 ASP B C 1
ATOM 2881 O O . ASP B 1 169 ? -0.429 8.242 23.219 1 97.06 169 ASP B O 1
ATOM 2885 N N . PHE B 1 170 ? -1.842 9.938 23.203 1 98.06 170 PHE B N 1
ATOM 2886 C CA . PHE B 1 170 ? -0.993 10.922 22.547 1 98.06 170 PHE B CA 1
ATOM 2887 C C . PHE B 1 170 ? -0.88 12.188 23.391 1 98.06 170 PHE B C 1
ATOM 2889 O O . PHE B 1 170 ? -1.817 12.555 24.094 1 98.06 170 PHE B O 1
ATOM 2896 N N . VAL B 1 171 ? 0.275 12.859 23.281 1 97.38 171 VAL B N 1
ATOM 2897 C CA . VAL B 1 171 ? 0.482 14.164 23.906 1 97.38 171 VAL B CA 1
ATOM 2898 C C . VAL B 1 171 ? 0.835 15.195 22.844 1 97.38 171 VAL B C 1
ATOM 2900 O O . VAL B 1 171 ? 1.666 14.938 21.969 1 97.38 171 VAL B O 1
ATOM 2903 N N . GLU B 1 172 ? 0.116 16.312 22.922 1 97.19 172 GLU B N 1
ATOM 2904 C CA . GLU B 1 172 ? 0.493 17.391 22.016 1 97.19 172 GLU B CA 1
ATOM 2905 C C . GLU B 1 172 ? 1.848 17.984 22.406 1 97.19 172 GLU B C 1
ATOM 2907 O O . GLU B 1 172 ? 2.055 18.375 23.547 1 97.19 172 GLU B O 1
ATOM 2912 N N . ILE B 1 173 ? 2.732 18.078 21.453 1 96.75 173 ILE B N 1
ATOM 2913 C CA . ILE B 1 173 ? 4.07 18.531 21.812 1 96.75 173 ILE B CA 1
ATOM 2914 C C . ILE B 1 173 ? 4.336 19.906 21.188 1 96.75 173 ILE B C 1
ATOM 2916 O O . ILE B 1 173 ? 5.457 20.406 21.266 1 96.75 173 ILE B O 1
ATOM 2920 N N . GLY B 1 174 ? 3.4 20.5 20.531 1 94.94 174 GLY B N 1
ATOM 2921 C CA . GLY B 1 174 ? 3.527 21.875 20.047 1 94.94 174 GLY B CA 1
ATOM 2922 C C . GLY B 1 174 ? 3.344 22 18.547 1 94.94 174 GLY B C 1
ATOM 2923 O O . GLY B 1 174 ? 2.672 21.172 17.938 1 94.94 174 GLY B O 1
ATOM 2924 N N . ASP B 1 175 ? 3.859 23.156 18.062 1 97.5 175 ASP B N 1
ATOM 2925 C CA . ASP B 1 175 ? 3.719 23.484 16.641 1 97.5 175 ASP B CA 1
ATOM 2926 C C . ASP B 1 175 ? 5.086 23.625 15.977 1 97.5 175 ASP B C 1
ATOM 2928 O O . ASP B 1 175 ? 6.086 23.906 16.641 1 97.5 175 ASP B O 1
ATOM 2932 N N . PHE B 1 176 ? 5.129 23.312 14.82 1 98.5 176 PHE B N 1
ATOM 2933 C CA . PHE B 1 176 ? 6.203 23.688 13.906 1 98.5 176 PHE B CA 1
ATOM 2934 C C . PHE B 1 176 ? 5.648 24.422 12.695 1 98.5 176 PHE B C 1
ATOM 2936 O O . PHE B 1 176 ? 5.043 23.812 11.812 1 98.5 176 PHE B O 1
ATOM 2943 N N . LYS B 1 177 ? 5.852 25.75 12.734 1 97.88 177 LYS B N 1
ATOM 2944 C CA . LYS B 1 177 ? 5.23 26.609 11.734 1 97.88 177 LYS B CA 1
ATOM 2945 C C . LYS B 1 177 ? 3.723 26.391 11.672 1 97.88 177 LYS B C 1
ATOM 2947 O O . LYS B 1 177 ? 3.021 26.562 12.672 1 97.88 177 LYS B O 1
ATOM 2952 N N . THR B 1 178 ? 3.23 25.828 10.57 1 98.12 178 THR B N 1
ATOM 2953 C CA . THR B 1 178 ? 1.784 25.688 10.43 1 98.12 178 THR B CA 1
ATOM 2954 C C . THR B 1 178 ? 1.329 24.297 10.844 1 98.12 178 THR B C 1
ATOM 2956 O O . THR B 1 178 ? 0.157 23.953 10.688 1 98.12 178 THR B O 1
ATOM 2959 N N . LEU B 1 179 ? 2.199 23.469 11.375 1 98.69 179 LEU B N 1
ATOM 2960 C CA . LEU B 1 179 ? 1.883 22.094 11.711 1 98.69 179 LEU B CA 1
ATOM 2961 C C . LEU B 1 179 ? 1.614 21.938 13.203 1 98.69 179 LEU B C 1
ATOM 2963 O O . LEU B 1 179 ? 2.344 22.5 14.031 1 98.69 179 LEU B O 1
ATOM 2967 N N . ARG B 1 180 ? 0.533 21.266 13.523 1 98.81 180 ARG B N 1
ATOM 2968 C CA . ARG B 1 180 ? 0.214 20.828 14.883 1 98.81 180 ARG B CA 1
ATOM 2969 C C . ARG B 1 180 ? 0.661 19.391 15.117 1 98.81 180 ARG B C 1
ATOM 2971 O O . ARG B 1 180 ? 0.327 18.5 14.336 1 98.81 180 ARG B O 1
ATOM 2978 N N . ILE B 1 181 ? 1.419 19.156 16.266 1 98.75 181 ILE B N 1
ATOM 2979 C CA . ILE B 1 181 ? 2.127 17.891 16.359 1 98.75 181 ILE B CA 1
ATOM 2980 C C . ILE B 1 181 ? 1.749 17.188 17.672 1 98.75 181 ILE B C 1
ATOM 2982 O O . ILE B 1 181 ? 1.768 17.797 18.734 1 98.75 181 ILE B O 1
ATOM 2986 N N . PHE B 1 182 ? 1.374 15.93 17.547 1 98.69 182 PHE B N 1
ATOM 2987 C CA . PHE B 1 182 ? 1.123 15.039 18.672 1 98.69 182 PHE B CA 1
ATOM 2988 C C . PHE B 1 182 ? 2.123 13.883 18.688 1 98.69 182 PHE B C 1
ATOM 2990 O 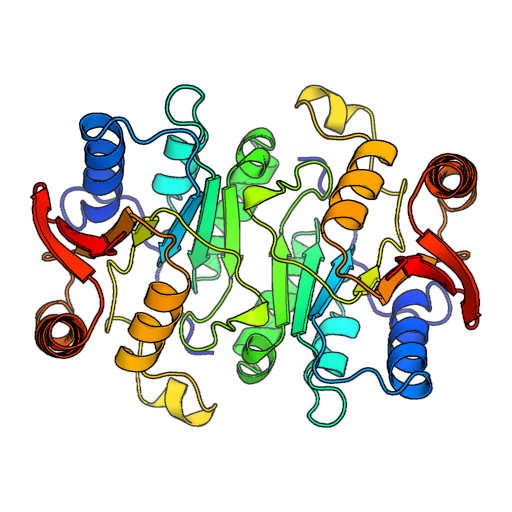O . PHE B 1 182 ? 2.516 13.391 17.625 1 98.69 182 PHE B O 1
ATOM 2997 N N . ARG B 1 183 ? 2.531 13.461 19.844 1 98.44 183 ARG B N 1
ATOM 2998 C CA . ARG B 1 183 ? 3.418 12.32 20 1 98.44 183 ARG B CA 1
ATOM 2999 C C . ARG B 1 183 ? 2.74 11.211 20.812 1 98.44 183 ARG B C 1
ATOM 3001 O O . ARG B 1 183 ? 2.094 11.477 21.812 1 98.44 183 ARG B O 1
ATOM 3008 N N . LYS B 1 184 ? 2.84 10.008 20.266 1 97.44 184 LYS B N 1
ATOM 3009 C CA . LYS B 1 184 ? 2.266 8.859 20.953 1 97.44 184 LYS B CA 1
ATOM 3010 C C . LYS B 1 184 ? 3.086 8.484 22.188 1 97.44 184 LYS B C 1
ATOM 3012 O O . LYS B 1 184 ? 4.32 8.5 22.141 1 97.44 184 LYS B O 1
ATOM 3017 N N . ALA B 1 185 ? 2.346 8.18 23.188 1 88.75 185 ALA B N 1
ATOM 3018 C CA . ALA B 1 185 ? 3.002 7.809 24.438 1 88.75 185 ALA B CA 1
ATOM 3019 C C . ALA B 1 185 ? 3.824 6.535 24.266 1 88.75 185 ALA B C 1
ATOM 3021 O O . ALA B 1 185 ? 3.506 5.691 23.422 1 88.75 185 ALA B O 1
ATOM 3022 N N . ALA B 1 186 ? 4.879 6.363 25.094 1 75.69 186 ALA B N 1
ATOM 3023 C CA . ALA B 1 186 ? 5.781 5.215 25.094 1 75.69 186 ALA B CA 1
ATOM 3024 C C . ALA B 1 186 ? 5.105 3.982 25.688 1 75.69 186 ALA B C 1
ATOM 3026 O O . ALA B 1 186 ? 4.258 4.105 26.578 1 75.69 186 ALA B O 1
#

Organism: NCBI:txid488447

Secondary structure (DSSP, 8-state):
-----------TTT--HHHHHHHHHHHTT--S-EEEEE--TTT-HHHHHHTSTTT--EEEEEE--HHHHHHHHHHHHH-GGGGGTEEEEE--GGG--GGG---EEEEE-TTTTSS--HHHHHTTPPPHHHHHHHHHHTEEEEEEEEEETT-TTHHHHHHHHHHHHTTSSEEEEEEETTEEEEEE--/-----------TTT--HHHHHHHHHHHTT--S-EEEEE--TTT-HHHHHHTSTTT--EEEEEE--HHHHHHHHHHHHH-GGGGGTEEEEE--GGG--GGG---EEEEE-TTTTSS--HHHHHTTPPPHHHHHHHHHHTEEEEEEEEEETT-TTHHHHHHHHHHHHTTSSEEEEEEETTEEEEEE--

Solvent-accessible surface area (backbone atoms only — not comparable to full-atom values): 19249 Å² total; per-residue (Å²): 63,91,66,38,86,67,70,43,66,83,42,59,88,80,57,38,58,57,61,47,47,55,50,46,33,59,75,69,68,58,47,66,42,32,32,37,38,52,61,39,46,40,55,34,53,58,42,56,59,24,40,34,82,87,33,40,23,33,28,46,29,32,31,44,18,69,66,22,46,50,40,49,55,52,46,33,45,76,39,40,61,42,40,46,30,29,47,58,30,71,46,59,74,44,30,67,40,76,76,75,46,41,65,17,40,31,38,39,48,39,56,47,64,63,78,74,55,75,70,44,54,76,59,67,35,49,50,63,65,52,42,52,52,51,53,54,72,30,38,34,77,62,11,35,43,35,34,28,67,75,34,94,26,28,80,69,31,48,62,52,49,52,57,48,50,74,73,43,71,46,43,78,76,50,68,55,89,61,31,41,38,29,34,32,51,121,62,89,65,39,85,64,73,44,67,83,41,61,88,80,56,37,60,58,60,49,47,53,52,46,33,58,75,68,68,57,45,65,42,30,31,38,39,54,61,40,45,38,55,34,53,58,42,55,56,23,42,35,81,86,32,40,22,33,30,46,28,32,31,43,18,70,67,23,46,51,39,48,55,53,47,35,44,74,40,39,60,43,40,46,29,29,47,59,31,72,46,57,75,43,29,66,41,75,76,75,45,42,66,18,40,31,37,39,47,41,54,49,62,63,78,73,55,73,71,42,54,77,60,69,34,52,51,63,65,52,44,52,51,53,54,54,72,29,38,32,77,64,10,34,44,34,34,28,67,73,34,95,26,27,81,69,31,46,62,52,49,54,58,48,50,76,72,43,71,47,43,77,77,49,70,56,90,60,31,41,38,29,33,31,52,120

Nearest PDB structures (foldseek):
  3eey-assembly4_I  TM=6.689E-01  e=1.337E-06  Acetivibrio thermocellus ATCC 27405
  2as0-assembly1_B  TM=6.192E-01  e=1.427E-06  Pyrococcus horikoshii
  3tma-assembly1_A  TM=6.624E-01  e=6.754E-06  Thermus thermophilus HB27
  3g5t-assembly1_A  TM=5.403E-01  e=3.534E-06  Saccharomyces cerevisiae
  3gnl-assembly2_B  TM=6.191E-01  e=2.233E-04  Listeria monocytogenes serotype 4b str. F2365

Foldseek 3Di:
DLADADADDDDCVQPVPLVLVLVVCVVVVAAPFEEEEEACGLHNSNLVSCLDPSRVAAYEYEHRHPNSVVSVVVVCVVPVSSVVRYDYDHDDLQADDLVPDAAGQEYEPAAQPPRDDPVCVVVPGHHSLVSVVSNLVSHDAQGKYKYFQSHPCNVVCVVSVVVCVVPAQWDFPQDRVRMTMITHHD/DLADADADDDDCVQPVPLVLVLVVCVVVVAAPWEEEEEACGLHNSNLVSCLDPSRVAAYEYEHRHPNSVVSVVVVCVVPVSSVVRYDYDHDDLQADDLVPDAAGQEYEPAAQPPRDDPVCVVVPGHHSLVSVVSNLVSHDAQGKYKYFQSHPCNVVCVVSVVVCVVPAQWDFPQDRVRMTMITHHD

Radius of gyration: 20.39 Å; Cα contacts (8 Å, |Δi|>4): 793; chains: 2; bounding box: 44×60×47 Å